Protein AF-A0A838VYC1-F1 (afdb_monomer_lite)

Radius of gyration: 23.84 Å; chains: 1; bounding box: 66×33×51 Å

Secondary structure (DSSP, 8-state):
--HHHHHHHHHH---SEEEE--TTTS-HHHHHHHHHHH-GGGTTGGG-HHHHTT---HHHHHHHTT-EEEE---TTS-----S-TT---HHHHHHHHS------EESSS-HHHHHHHHHHHT-SS-EE-HHHHT-----SSPPPGGGTTTS-TT-S----------EE-SSS-EE-HHHHHHHHHHHHHHHHHHSS--EEEEES-HHHHHHHHHHHHHTT-TTTEEEEE--

Foldseek 3Di:
DPPPVLVVQLVVADAQEEEAEALLQAALVVVCVCVVRNQPLCPVVVVDVVVVVVCPDPVVSCVSRNHHYHYYHDVLADYHDDPDPPRRGNVSRNVVPDPDDDDQEDQPDAAVRQVVCCVVSVSPHRGYDPVRNQFFQQWPDQFDPVCCQPRPRRDPDDDDDDDDDWDDDPDPWIATQRVLLVVLVNVVSVCVGRDPAAAEAEDATPSHQVSNVVSNVVVVNVVRYHYDYRD

Sequence (231 aa):
MCTPVLETLSSLLRFDNIIIDEAGIEKLEHLLSPFWYGINQLAPLRYDEKTAMQINNLMDLINQCSIVVTVVGDPKQSRPIGISSKDPSAIEWVIKGTPSDTLRITHRLHDKISGLVDEFASYGGLKSSPEVASRRLNLYQIPGIEYRKIINPEEPVTWVDINGEENTLGFSSWAHEIQAKTYAKLCQPLAYASRNRSIVVDTRYTGQAQLISHYLGQMVLTDRVRATTTT

Structure (mmCIF, N/CA/C/O backbone):
data_AF-A0A838VYC1-F1
#
_entry.id   AF-A0A838VYC1-F1
#
loop_
_atom_site.group_PDB
_atom_site.id
_atom_site.type_symbol
_atom_site.label_atom_id
_atom_site.label_alt_id
_atom_site.label_comp_id
_atom_site.label_asym_id
_atom_site.label_entity_id
_atom_site.label_seq_id
_atom_site.pdbx_PDB_ins_code
_atom_site.Cartn_x
_atom_site.Cartn_y
_atom_site.Cartn_z
_atom_site.occupancy
_atom_site.B_iso_or_equiv
_atom_site.auth_seq_id
_atom_site.auth_comp_id
_atom_site.auth_asym_id
_atom_site.auth_atom_id
_atom_site.pdbx_PDB_model_num
ATOM 1 N N . MET A 1 1 ? -37.350 -5.902 -2.961 1.00 32.03 1 MET A N 1
ATOM 2 C CA . MET A 1 1 ? -38.219 -6.646 -2.025 1.00 32.03 1 MET A CA 1
ATOM 3 C C . MET A 1 1 ? -37.466 -7.893 -1.561 1.00 32.03 1 MET A C 1
ATOM 5 O O . MET A 1 1 ? -37.517 -8.899 -2.247 1.00 32.03 1 MET A O 1
ATOM 9 N N . CYS A 1 2 ? -36.713 -7.804 -0.459 1.00 32.38 2 CYS A N 1
ATOM 10 C CA . CYS A 1 2 ? -35.993 -8.931 0.178 1.00 32.38 2 CYS A CA 1
ATOM 11 C C . CYS A 1 2 ? -36.270 -8.984 1.697 1.00 32.38 2 CYS A C 1
ATOM 13 O O . CYS A 1 2 ? -35.474 -9.496 2.474 1.00 32.38 2 CYS A O 1
ATOM 15 N N . THR A 1 3 ? -37.375 -8.390 2.136 1.00 43.69 3 THR A N 1
ATOM 16 C CA . THR A 1 3 ? -37.679 -8.075 3.539 1.00 43.69 3 THR A CA 1
ATOM 17 C C . THR A 1 3 ? -38.139 -9.255 4.416 1.00 43.69 3 THR A C 1
ATOM 19 O O . THR A 1 3 ? -37.676 -9.321 5.552 1.00 43.69 3 THR A O 1
ATOM 22 N N . PRO A 1 4 ? -38.939 -10.240 3.951 1.00 48.28 4 PRO A N 1
ATOM 23 C CA . PRO A 1 4 ? -39.519 -11.240 4.864 1.00 48.28 4 PRO A CA 1
ATOM 24 C C . PRO A 1 4 ? -38.493 -12.222 5.457 1.00 48.28 4 PRO A C 1
ATOM 26 O O . PRO A 1 4 ? -38.598 -12.661 6.600 1.00 48.28 4 PRO A O 1
ATOM 29 N N . VAL A 1 5 ? -37.469 -12.578 4.676 1.00 47.41 5 VAL A N 1
ATOM 30 C CA . VAL A 1 5 ? -36.460 -13.575 5.076 1.00 47.41 5 VAL A CA 1
ATOM 31 C C . VAL A 1 5 ? -35.506 -13.008 6.135 1.00 47.41 5 VAL A C 1
ATOM 33 O O . VAL A 1 5 ? -35.144 -13.704 7.082 1.00 47.41 5 VAL A O 1
ATOM 36 N N . LEU A 1 6 ? -35.151 -11.725 6.015 1.00 44.34 6 LEU A N 1
ATOM 37 C CA . LEU A 1 6 ? -34.274 -11.016 6.953 1.00 44.34 6 LEU A CA 1
ATOM 38 C C . LEU A 1 6 ? -34.931 -10.794 8.321 1.00 44.34 6 LEU A C 1
ATOM 40 O O . LEU A 1 6 ? -34.271 -10.966 9.345 1.00 44.34 6 LEU A O 1
ATOM 44 N N . GLU A 1 7 ? -36.229 -10.481 8.358 1.00 49.09 7 GLU A N 1
ATOM 45 C CA . GLU A 1 7 ? -36.974 -10.342 9.619 1.00 49.09 7 GLU A CA 1
ATOM 46 C C . GLU A 1 7 ? -36.993 -11.655 10.410 1.00 49.09 7 GLU A C 1
ATOM 48 O O . GLU A 1 7 ? -36.726 -11.664 11.613 1.00 49.09 7 GLU A O 1
ATOM 53 N N . THR A 1 8 ? -37.195 -12.781 9.722 1.00 49.38 8 THR A N 1
ATOM 54 C CA . THR A 1 8 ? -37.263 -14.101 10.366 1.00 49.38 8 THR A CA 1
ATOM 55 C C . THR A 1 8 ? -35.897 -14.532 10.924 1.00 49.38 8 THR A C 1
ATOM 57 O O . THR A 1 8 ? -35.817 -15.014 12.053 1.00 49.38 8 THR A O 1
ATOM 60 N N . LEU A 1 9 ? -34.805 -14.286 10.190 1.00 50.00 9 LEU A N 1
ATOM 61 C CA . LEU A 1 9 ? -33.427 -14.548 10.640 1.00 50.00 9 LEU A CA 1
ATOM 62 C C . LEU A 1 9 ? -33.019 -13.692 11.845 1.00 50.00 9 LEU A C 1
ATOM 64 O O . LEU A 1 9 ? -32.391 -14.200 12.774 1.00 50.00 9 LEU A O 1
ATOM 68 N N . SER A 1 10 ? -33.419 -12.417 11.864 1.00 52.50 10 SER A N 1
ATOM 69 C CA . SER A 1 10 ? -33.123 -11.502 12.974 1.00 52.50 10 SER A CA 1
ATOM 70 C C . SER A 1 10 ? -33.773 -11.932 14.293 1.00 52.50 10 SER A C 1
ATOM 72 O O . SER A 1 10 ? -33.241 -11.649 15.362 1.00 52.50 10 SER A O 1
ATOM 74 N N . SER A 1 11 ? -34.876 -12.691 14.228 1.00 56.09 11 SER A N 1
ATOM 75 C CA . SER A 1 11 ? -35.534 -13.233 15.419 1.00 56.09 11 SER A CA 1
ATOM 76 C C . SER A 1 11 ? -34.775 -14.401 16.073 1.00 56.09 11 SER A C 1
ATOM 78 O O . SER A 1 11 ? -34.962 -14.673 17.260 1.00 56.09 11 SER A O 1
ATOM 80 N N . LEU A 1 12 ? -33.893 -15.058 15.309 1.00 57.62 12 LEU A N 1
ATOM 81 C CA . LEU A 1 12 ? -33.211 -16.307 15.667 1.00 57.62 12 LEU A CA 1
ATOM 82 C C . LEU A 1 12 ? -31.718 -16.132 15.972 1.00 57.62 12 LEU A C 1
ATOM 84 O O . LEU A 1 12 ? -31.105 -17.036 16.535 1.00 57.62 12 LEU A O 1
ATOM 88 N N . LEU A 1 13 ? -31.127 -14.996 15.600 1.00 61.53 13 LEU A N 1
ATOM 89 C CA . LEU A 1 13 ? -29.701 -14.729 15.758 1.00 61.53 13 LEU A CA 1
ATOM 90 C C . LEU A 1 13 ? -29.463 -13.673 16.839 1.00 61.53 13 LEU A C 1
ATOM 92 O O . LEU A 1 13 ? -30.121 -12.633 16.890 1.00 61.53 13 LEU A O 1
ATOM 96 N N . ARG A 1 14 ? -28.509 -13.966 17.722 1.00 67.81 14 ARG A N 1
ATOM 97 C CA . ARG A 1 14 ? -27.971 -13.035 18.711 1.00 67.81 14 ARG A CA 1
ATOM 98 C C . ARG A 1 14 ? -26.456 -13.096 18.645 1.00 67.81 14 ARG A C 1
ATOM 100 O O . ARG A 1 14 ? -25.889 -14.178 18.515 1.00 67.81 14 ARG A O 1
ATOM 107 N N . PHE A 1 15 ? -25.832 -11.933 18.746 1.00 73.00 15 PHE A N 1
ATOM 108 C CA . PHE A 1 15 ? -24.388 -11.803 18.835 1.00 73.00 15 PHE A CA 1
ATOM 109 C C . PHE A 1 15 ? -24.052 -11.271 20.218 1.00 73.00 15 PHE A C 1
ATOM 111 O O . PHE A 1 15 ? -24.471 -10.173 20.559 1.00 73.00 15 PHE A O 1
ATOM 118 N N . ASP A 1 16 ? -23.302 -12.037 21.001 1.00 77.00 16 ASP A N 1
ATOM 119 C CA . ASP A 1 16 ? -22.764 -11.552 22.277 1.00 77.00 16 ASP A CA 1
ATOM 120 C C . ASP A 1 16 ? -21.467 -10.755 22.057 1.00 77.00 16 ASP A C 1
ATOM 122 O O . ASP A 1 16 ? -21.115 -9.879 22.845 1.00 77.00 16 ASP A O 1
ATOM 126 N N . ASN A 1 17 ? -20.765 -11.045 20.953 1.00 83.44 17 ASN A N 1
ATOM 127 C CA . ASN A 1 17 ? -19.502 -10.422 20.573 1.00 83.44 17 ASN A CA 1
ATOM 128 C C . ASN A 1 17 ? -19.488 -10.119 19.068 1.00 83.44 17 ASN A C 1
ATOM 130 O O . ASN A 1 17 ? -19.866 -10.976 18.266 1.00 83.44 17 ASN A O 1
ATOM 134 N N . ILE A 1 18 ? -19.020 -8.932 18.681 1.00 83.25 18 ILE A N 1
ATOM 135 C CA . ILE A 1 18 ? -18.860 -8.517 17.280 1.00 83.25 18 ILE A CA 1
ATOM 136 C C . ILE A 1 18 ? -17.447 -7.965 17.082 1.00 83.25 18 ILE A C 1
ATOM 138 O O . ILE A 1 18 ? -16.981 -7.137 17.861 1.00 83.25 18 ILE A O 1
ATOM 142 N N . ILE A 1 19 ? -16.776 -8.402 16.016 1.00 87.50 19 ILE A N 1
ATOM 143 C CA . ILE A 1 19 ? -15.499 -7.836 15.573 1.00 87.50 19 ILE A CA 1
ATOM 144 C C . ILE A 1 19 ? -15.729 -7.167 14.223 1.00 87.50 19 ILE A C 1
ATOM 146 O O . ILE A 1 19 ? -16.267 -7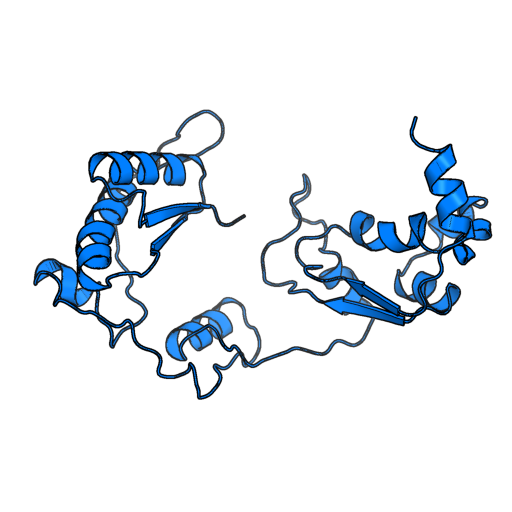.790 13.308 1.00 87.50 19 ILE A O 1
ATOM 150 N N . ILE A 1 20 ? -15.333 -5.904 14.120 1.00 86.25 20 ILE A N 1
ATOM 151 C CA . ILE A 1 20 ? -15.413 -5.105 12.898 1.00 86.25 20 ILE A CA 1
ATOM 152 C C . ILE A 1 20 ? -13.985 -4.737 12.524 1.00 86.25 20 ILE A C 1
ATOM 154 O O . ILE A 1 20 ? -13.348 -3.978 13.248 1.00 86.25 20 ILE A O 1
ATOM 158 N N . ASP A 1 21 ? -13.485 -5.308 11.435 1.00 89.44 21 ASP A N 1
ATOM 159 C CA . ASP A 1 21 ? -12.142 -5.043 10.915 1.00 89.44 21 ASP A CA 1
ATOM 160 C C . ASP A 1 21 ? -12.189 -4.023 9.768 1.00 89.44 21 ASP A C 1
ATOM 162 O O . ASP A 1 21 ? -13.258 -3.752 9.220 1.00 89.44 21 ASP A O 1
ATOM 166 N N . GLU A 1 22 ? -11.038 -3.449 9.418 1.00 88.94 22 GLU A N 1
ATOM 167 C CA . GLU A 1 22 ? -10.880 -2.456 8.344 1.00 88.94 22 GLU A CA 1
ATOM 168 C C . GLU A 1 22 ? -11.777 -1.206 8.496 1.00 88.94 22 GLU A C 1
ATOM 170 O O . GLU A 1 22 ? -12.111 -0.512 7.533 1.00 88.94 22 GLU A O 1
ATOM 175 N N . ALA A 1 23 ? -12.107 -0.825 9.735 1.00 87.44 23 ALA A N 1
ATOM 176 C CA . ALA A 1 23 ? -12.978 0.316 10.033 1.00 87.44 23 ALA A CA 1
ATOM 177 C C . ALA A 1 23 ? -12.394 1.697 9.634 1.00 87.44 23 ALA A C 1
ATOM 179 O O . ALA A 1 23 ? -13.053 2.725 9.811 1.00 87.44 23 ALA A O 1
ATOM 180 N N . GLY A 1 24 ? -11.163 1.733 9.105 1.00 84.62 24 GLY A N 1
ATOM 181 C CA . GLY A 1 24 ? -10.532 2.916 8.505 1.00 84.62 24 GLY A CA 1
ATOM 182 C C . GLY A 1 24 ? -11.106 3.289 7.136 1.00 84.62 24 GLY A C 1
ATOM 183 O O . GLY A 1 24 ? -11.249 4.474 6.840 1.00 84.62 24 GLY A O 1
ATOM 184 N N . ILE A 1 25 ? -11.512 2.293 6.342 1.00 83.81 25 ILE A N 1
ATOM 185 C CA . ILE A 1 25 ? -12.104 2.491 5.008 1.00 83.81 25 ILE A CA 1
ATOM 186 C C . ILE A 1 25 ? -13.633 2.400 5.012 1.00 83.81 25 ILE A C 1
ATOM 188 O O . ILE A 1 25 ? -14.275 2.670 3.997 1.00 83.81 25 ILE A O 1
ATOM 192 N N . GLU A 1 26 ? -14.227 2.064 6.156 1.00 80.25 26 GLU A N 1
ATOM 193 C CA . GLU A 1 26 ? -15.673 1.962 6.311 1.00 80.25 26 GLU A CA 1
ATOM 194 C C . GLU A 1 26 ? -16.318 3.281 6.735 1.00 80.25 26 GLU A C 1
ATOM 196 O O . GLU A 1 26 ? -15.797 4.047 7.556 1.00 80.25 26 GLU A O 1
ATOM 201 N N . LYS A 1 27 ? -17.512 3.526 6.193 1.00 75.06 27 LYS A N 1
ATOM 202 C CA . LYS A 1 27 ? -18.370 4.623 6.641 1.00 75.06 27 LYS A CA 1
ATOM 203 C C . LYS A 1 27 ? -19.062 4.249 7.947 1.00 75.06 27 LYS A C 1
ATOM 205 O O . LYS A 1 27 ? -19.371 3.084 8.192 1.00 75.06 27 LYS A O 1
ATOM 210 N N . LEU A 1 28 ? -19.413 5.256 8.745 1.00 71.81 28 LEU A N 1
ATOM 211 C CA . LEU A 1 28 ? -20.157 5.055 9.992 1.00 71.81 28 LEU A CA 1
ATOM 212 C C . LEU A 1 28 ? -21.465 4.270 9.780 1.00 71.81 28 LEU A C 1
ATOM 214 O O . LEU A 1 28 ? -21.790 3.378 10.557 1.00 71.81 28 LEU A O 1
ATOM 218 N N . GLU A 1 29 ? -22.186 4.559 8.695 1.00 70.25 29 GLU A N 1
ATOM 219 C CA . GLU A 1 29 ? -23.425 3.860 8.327 1.00 70.25 29 GLU A CA 1
ATOM 220 C C . GLU A 1 29 ? -23.219 2.353 8.095 1.00 70.25 29 GLU A C 1
ATOM 222 O O . GLU A 1 29 ? -24.065 1.545 8.481 1.00 70.25 29 GLU A O 1
ATOM 227 N N . HIS A 1 30 ? -22.073 1.953 7.537 1.00 71.44 30 HIS A N 1
ATOM 228 C CA . HIS A 1 30 ? -21.740 0.542 7.341 1.00 71.44 30 HIS A CA 1
ATOM 229 C C . HIS A 1 30 ? -21.428 -0.144 8.668 1.00 71.44 30 HIS A C 1
ATOM 231 O O . HIS A 1 30 ? -21.862 -1.276 8.890 1.00 71.44 30 HIS A O 1
ATOM 237 N N . LEU A 1 31 ? -20.759 0.563 9.582 1.00 72.19 31 LEU A N 1
ATOM 238 C CA . LEU A 1 31 ? -20.432 0.055 10.911 1.00 72.19 31 LEU A CA 1
ATOM 239 C C . LEU A 1 31 ? -21.690 -0.206 11.761 1.00 72.19 31 LEU A C 1
ATOM 241 O O . LEU A 1 31 ? -21.700 -1.118 12.583 1.00 72.19 31 LEU A O 1
ATOM 245 N N . LEU A 1 32 ? -22.776 0.535 11.525 1.00 69.50 32 LEU A N 1
ATOM 246 C CA . LEU A 1 32 ? -24.066 0.340 12.198 1.00 69.50 32 LEU A CA 1
ATOM 247 C C . LEU A 1 32 ? -24.899 -0.813 11.612 1.00 69.50 32 LEU A C 1
ATOM 249 O O . LEU A 1 32 ? -25.828 -1.297 12.262 1.00 69.50 32 LEU A O 1
ATOM 253 N N . SER A 1 33 ? -24.575 -1.289 10.407 1.00 67.50 33 SER A N 1
ATOM 254 C CA . SER A 1 33 ? -25.367 -2.314 9.718 1.00 67.50 33 SER A CA 1
ATOM 255 C C . SER A 1 33 ? -25.466 -3.657 10.467 1.00 67.50 33 SER A C 1
ATOM 257 O O . SER A 1 33 ? -26.581 -4.185 10.547 1.00 67.50 33 SER A O 1
ATOM 259 N N . PRO A 1 34 ? -24.409 -4.202 11.111 1.00 66.38 34 PRO A N 1
ATOM 260 C CA . PRO A 1 34 ? -24.523 -5.454 11.860 1.00 66.38 34 PRO A CA 1
ATOM 261 C C . PRO A 1 34 ? -25.478 -5.319 13.046 1.00 66.38 34 PRO A C 1
ATOM 263 O O . PRO A 1 34 ? -26.188 -6.266 13.381 1.00 66.38 34 PRO A O 1
ATOM 266 N N . PHE A 1 35 ? -25.557 -4.124 13.636 1.00 65.94 35 PHE A N 1
ATOM 267 C CA . PHE A 1 35 ? -26.491 -3.836 14.713 1.00 65.94 35 PHE A CA 1
ATOM 268 C C . PHE A 1 35 ? -27.914 -3.765 14.184 1.00 65.94 35 PHE A C 1
ATOM 270 O O . PHE A 1 35 ? -28.807 -4.443 14.694 1.00 65.94 35 PHE A O 1
ATOM 277 N N . TRP A 1 36 ? -28.103 -3.006 13.101 1.00 60.75 36 TRP A N 1
ATOM 278 C CA . TRP A 1 36 ? -29.412 -2.817 12.502 1.00 60.75 36 TRP A CA 1
ATOM 279 C C . TRP A 1 36 ? -30.024 -4.126 12.029 1.00 60.75 36 TRP A C 1
ATOM 281 O O . TRP A 1 36 ? -31.228 -4.259 12.161 1.00 60.75 36 TRP A O 1
ATOM 291 N N . TYR A 1 37 ? -29.250 -5.090 11.518 1.00 57.59 37 TYR A N 1
ATOM 292 C CA . TYR A 1 37 ? -29.779 -6.343 10.957 1.00 57.59 37 TYR A CA 1
ATOM 293 C C . TYR A 1 37 ? -29.621 -7.576 11.859 1.00 57.59 37 TYR A C 1
ATOM 295 O O . TYR A 1 37 ? -30.422 -8.503 11.750 1.00 57.59 37 TYR A O 1
ATOM 303 N N . GLY A 1 38 ? -28.619 -7.600 12.740 1.00 53.00 38 GLY A N 1
ATOM 304 C CA . GLY A 1 38 ? -28.219 -8.789 13.499 1.00 53.00 38 GLY A CA 1
ATOM 305 C C . GLY A 1 38 ? -28.656 -8.821 14.963 1.00 53.00 38 GLY A C 1
ATOM 306 O O . GLY A 1 38 ? -28.507 -9.858 15.604 1.00 53.00 38 GLY A O 1
ATOM 307 N N . ILE A 1 39 ? -29.190 -7.723 15.511 1.00 56.84 39 ILE A N 1
ATOM 308 C CA . ILE A 1 39 ? -29.535 -7.640 16.934 1.00 56.84 39 ILE A CA 1
ATOM 309 C C . ILE A 1 39 ? -31.042 -7.468 17.106 1.00 56.84 39 ILE A C 1
ATOM 311 O O . ILE A 1 39 ? -31.596 -6.376 16.988 1.00 56.84 39 ILE A O 1
ATOM 315 N N . ASN A 1 40 ? -31.705 -8.557 17.490 1.00 51.50 40 ASN A N 1
ATOM 316 C CA . ASN A 1 40 ? -33.126 -8.582 17.846 1.00 51.50 40 ASN A CA 1
ATOM 317 C C . ASN A 1 40 ? -33.485 -7.608 19.002 1.00 51.50 40 ASN A C 1
ATOM 319 O O . ASN A 1 40 ? -34.633 -7.205 19.159 1.00 51.50 40 ASN A O 1
ATOM 323 N N . GLN A 1 41 ? -32.499 -7.193 19.809 1.00 51.69 41 GLN A N 1
ATOM 324 C CA . GLN A 1 41 ? -32.673 -6.253 20.928 1.00 51.69 41 GLN A CA 1
ATOM 325 C C . GLN A 1 41 ? -32.919 -4.796 20.492 1.00 51.69 41 GLN A C 1
ATOM 327 O O . GLN A 1 41 ? -33.359 -3.991 21.305 1.00 51.69 41 GLN A O 1
ATOM 332 N N . LEU A 1 42 ? -32.699 -4.462 19.214 1.00 50.94 42 LEU A N 1
ATOM 333 C CA . LEU A 1 42 ? -32.988 -3.137 18.652 1.00 50.94 42 LEU A CA 1
ATOM 334 C C . LEU A 1 42 ? -34.387 -3.028 18.032 1.00 50.94 42 LEU A C 1
ATOM 336 O O . LEU A 1 42 ? -34.760 -1.956 17.563 1.00 50.94 42 LEU A O 1
ATOM 340 N N . ALA A 1 43 ? -35.193 -4.097 18.048 1.00 51.16 43 ALA A N 1
ATOM 341 C CA . ALA A 1 43 ? -36.582 -4.046 17.590 1.00 51.16 43 ALA A CA 1
ATOM 342 C C . ALA A 1 43 ? -37.413 -2.910 18.241 1.00 51.16 43 ALA A C 1
ATOM 344 O O . ALA A 1 43 ? -38.158 -2.265 17.509 1.00 51.16 43 ALA A O 1
ATOM 345 N N . PRO A 1 44 ? -37.257 -2.570 19.540 1.00 47.12 44 PRO A N 1
ATOM 346 C CA . PRO A 1 44 ? -37.936 -1.417 20.142 1.00 47.12 44 PRO A CA 1
ATOM 347 C C . PRO A 1 44 ? -37.447 -0.063 19.600 1.00 47.12 44 PRO A C 1
ATOM 349 O O . PRO A 1 44 ? -38.234 0.868 19.482 1.00 47.12 44 PRO A O 1
ATOM 352 N N . LEU A 1 45 ? -36.165 0.037 19.229 1.00 47.41 45 LEU A N 1
ATOM 353 C CA . LEU A 1 45 ? -35.539 1.252 18.688 1.00 47.41 45 LEU A CA 1
ATOM 354 C C . LEU A 1 45 ? -35.839 1.459 17.195 1.00 47.41 45 LEU A C 1
ATOM 356 O O . LEU A 1 45 ? -35.810 2.586 16.714 1.00 47.41 45 LEU A O 1
ATOM 360 N N . ARG A 1 46 ? -36.183 0.390 16.462 1.00 48.91 46 ARG A N 1
ATOM 361 C CA . ARG A 1 46 ? -36.656 0.466 15.068 1.00 48.91 46 ARG A CA 1
ATOM 362 C C . ARG A 1 46 ? -38.047 1.110 14.930 1.00 48.91 46 ARG A C 1
ATOM 364 O O . ARG A 1 46 ? -38.388 1.535 13.832 1.00 48.91 46 ARG A O 1
ATOM 371 N N . TYR A 1 47 ? -38.844 1.162 16.003 1.00 42.06 47 TYR A N 1
ATOM 372 C CA . TYR A 1 47 ? -40.213 1.704 15.994 1.00 42.06 47 TYR A CA 1
ATOM 373 C C . TYR A 1 47 ? -40.330 3.143 16.519 1.00 42.06 47 TYR A C 1
ATOM 375 O O . TYR A 1 47 ? -41.402 3.734 16.395 1.00 42.06 47 TYR A O 1
ATOM 383 N N . ASP A 1 48 ? -39.258 3.722 17.066 1.00 44.59 48 ASP A N 1
ATOM 384 C CA . ASP A 1 48 ? -39.251 5.099 17.562 1.00 44.59 48 ASP A CA 1
ATOM 385 C C . ASP A 1 48 ? -38.129 5.907 16.890 1.00 44.59 48 ASP A C 1
ATOM 387 O O . ASP A 1 48 ? -36.979 5.937 17.334 1.00 44.59 48 ASP A O 1
ATOM 391 N N . GLU A 1 49 ? -38.469 6.585 15.787 1.00 40.91 49 GLU A N 1
ATOM 392 C CA . GLU A 1 49 ? -37.560 7.474 15.042 1.00 40.91 49 GLU A CA 1
ATOM 393 C C . GLU A 1 49 ? -36.905 8.538 15.942 1.00 40.91 49 GLU A C 1
ATOM 395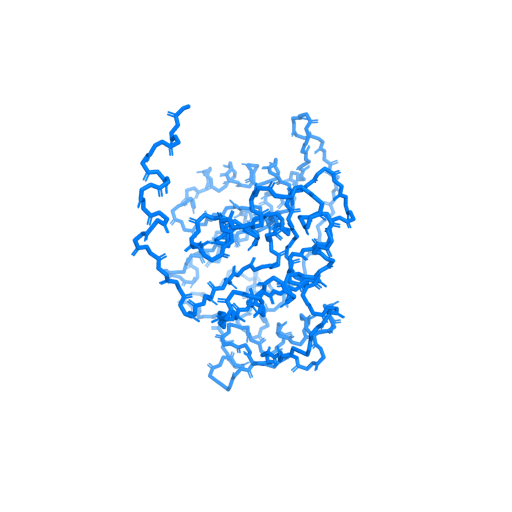 O O . GLU A 1 49 ? -35.793 8.993 15.660 1.00 40.91 49 GLU A O 1
ATOM 400 N N . LYS A 1 50 ? -37.540 8.903 17.068 1.00 39.97 50 LYS A N 1
ATOM 401 C CA . LYS A 1 50 ? -36.954 9.833 18.042 1.00 39.97 50 LYS A CA 1
ATOM 402 C C . LYS A 1 50 ? -35.754 9.251 18.777 1.00 39.97 50 LYS A C 1
ATOM 404 O O . LYS A 1 50 ? -34.842 10.012 19.090 1.00 39.97 50 LYS A O 1
ATOM 409 N N . THR A 1 51 ? -35.722 7.948 19.056 1.00 42.66 51 THR A N 1
ATOM 410 C CA . THR A 1 51 ? -34.586 7.329 19.753 1.00 42.66 51 THR A CA 1
ATOM 411 C C . THR A 1 51 ? -33.416 7.077 18.803 1.00 42.66 51 THR A C 1
ATOM 413 O O . THR A 1 51 ? -32.266 7.276 19.187 1.00 42.66 51 THR A O 1
ATOM 416 N N . ALA A 1 52 ? -33.694 6.749 17.535 1.00 42.47 52 ALA A N 1
ATOM 417 C CA . ALA A 1 52 ? -32.679 6.678 16.479 1.00 42.47 52 ALA A CA 1
ATOM 418 C C . ALA A 1 52 ? -31.958 8.026 16.271 1.00 42.47 52 ALA A C 1
ATOM 420 O O . ALA A 1 52 ? -30.744 8.056 16.085 1.00 42.47 52 ALA A O 1
ATOM 421 N N . MET A 1 53 ? -32.685 9.144 16.393 1.00 41.91 53 MET A N 1
ATOM 422 C CA . MET A 1 53 ? -32.121 10.502 16.387 1.00 41.91 53 MET A CA 1
ATOM 423 C C . MET A 1 53 ? -31.359 10.890 17.671 1.00 41.91 53 MET A C 1
ATOM 425 O O . MET A 1 53 ? -30.670 11.907 17.671 1.00 41.91 53 MET A O 1
ATOM 429 N N . GLN A 1 54 ? -31.479 10.124 18.762 1.00 42.62 54 GLN A N 1
ATOM 430 C CA . GLN A 1 54 ? -30.814 10.393 20.049 1.00 42.62 54 GLN A CA 1
ATOM 431 C C . GLN A 1 54 ? -29.530 9.584 20.268 1.00 42.62 54 GLN A C 1
ATOM 433 O O . GLN A 1 54 ? -28.774 9.897 21.191 1.00 42.62 54 GLN A O 1
ATOM 438 N N . ILE A 1 55 ? -29.254 8.570 19.440 1.00 52.03 55 ILE A N 1
ATOM 439 C CA . ILE A 1 55 ? -28.001 7.808 19.497 1.00 52.03 55 ILE A CA 1
ATOM 440 C C . ILE A 1 55 ? -26.883 8.692 18.937 1.00 52.03 55 ILE A C 1
ATOM 442 O O . ILE A 1 55 ? -26.543 8.664 17.758 1.00 52.03 55 ILE A O 1
ATOM 446 N N . ASN A 1 56 ? -26.309 9.504 19.819 1.00 52.69 56 ASN A N 1
ATOM 447 C CA . ASN A 1 56 ? -25.161 10.352 19.516 1.00 52.69 56 ASN A CA 1
ATOM 448 C C . ASN A 1 56 ? -23.850 9.548 19.465 1.00 52.69 56 ASN A C 1
ATOM 450 O O . ASN A 1 56 ? -22.842 10.063 18.980 1.00 52.69 56 ASN A O 1
ATOM 454 N N . ASN A 1 57 ? -23.855 8.307 19.976 1.00 60.66 57 ASN A N 1
ATOM 455 C CA . ASN A 1 57 ? -22.685 7.446 20.095 1.00 60.66 57 ASN A CA 1
ATOM 456 C C . ASN A 1 57 ? -23.047 5.956 19.872 1.00 60.66 57 ASN A C 1
ATOM 458 O O . ASN A 1 57 ? -23.818 5.387 20.633 1.00 60.66 57 ASN A O 1
ATOM 462 N N . LEU A 1 58 ? -22.476 5.295 18.856 1.00 65.88 58 LEU A N 1
ATOM 463 C CA . LEU A 1 58 ? -22.367 3.834 18.704 1.00 65.88 58 LEU A CA 1
ATOM 464 C C . LEU A 1 58 ? -22.122 3.102 20.029 1.00 65.88 58 LEU A C 1
ATOM 466 O O . LEU A 1 58 ? -22.684 2.037 20.237 1.00 65.88 58 LEU A O 1
ATOM 470 N N . MET A 1 59 ? -21.292 3.640 20.922 1.00 65.00 59 MET A N 1
ATOM 471 C CA . MET A 1 59 ? -21.012 2.994 22.204 1.00 65.00 59 MET A CA 1
ATOM 472 C C . MET A 1 59 ? -22.248 2.963 23.103 1.00 65.00 59 MET A C 1
ATOM 474 O O . MET A 1 59 ? -22.458 1.979 23.807 1.00 65.00 59 MET A O 1
ATOM 478 N N . ASP A 1 60 ? -23.114 3.975 23.023 1.00 67.56 60 ASP A N 1
ATOM 479 C CA . ASP A 1 60 ? -24.402 3.974 23.723 1.00 67.56 60 ASP A CA 1
ATOM 480 C C . ASP A 1 60 ? -25.329 2.901 23.139 1.00 67.56 60 ASP A C 1
ATOM 482 O O . ASP A 1 60 ? -26.003 2.194 23.888 1.00 67.56 60 ASP A O 1
ATOM 486 N N . LEU A 1 61 ? -25.303 2.716 21.813 1.00 66.56 61 LEU A N 1
ATOM 487 C CA . LEU A 1 61 ? -26.039 1.648 21.132 1.00 66.56 61 LEU A CA 1
ATOM 488 C C . LEU A 1 61 ? -25.532 0.255 21.537 1.00 66.56 61 LEU A C 1
ATOM 490 O O . LEU A 1 61 ? -26.329 -0.627 21.854 1.00 66.56 61 LEU A O 1
ATOM 494 N N . ILE A 1 62 ? -24.211 0.063 21.554 1.00 69.75 62 ILE A N 1
ATOM 495 C CA . ILE A 1 62 ? -23.550 -1.182 21.968 1.00 69.75 62 ILE A CA 1
ATOM 496 C C . ILE A 1 62 ? -23.923 -1.527 23.413 1.00 69.75 62 ILE A C 1
ATOM 498 O O . ILE A 1 62 ? -24.349 -2.651 23.689 1.00 69.75 62 ILE A O 1
ATOM 502 N N . ASN A 1 63 ? -23.827 -0.546 24.316 1.00 67.62 63 ASN A N 1
ATOM 503 C CA . ASN A 1 63 ? -24.152 -0.711 25.730 1.00 67.62 63 ASN A CA 1
ATOM 504 C C . ASN A 1 63 ? -25.615 -1.123 25.937 1.00 67.62 63 ASN A C 1
ATOM 506 O O . ASN A 1 63 ? -25.897 -2.004 26.748 1.00 67.62 63 ASN A O 1
ATOM 510 N N . GLN A 1 64 ? -26.548 -0.536 25.181 1.00 67.38 64 GLN A N 1
ATOM 511 C CA . GLN A 1 64 ? -27.970 -0.889 25.256 1.00 67.38 64 GLN A CA 1
ATOM 512 C C . GLN A 1 64 ? -28.261 -2.313 24.766 1.00 67.38 64 GLN A C 1
ATOM 514 O O . GLN A 1 64 ? -29.198 -2.944 25.248 1.00 67.38 64 GLN A O 1
ATOM 519 N N . CYS A 1 65 ? -27.448 -2.840 23.849 1.00 67.06 65 CYS A N 1
ATOM 520 C CA . CYS A 1 65 ? -27.612 -4.191 23.312 1.00 67.06 65 CYS A CA 1
ATOM 521 C C . CYS A 1 65 ? -26.957 -5.286 24.170 1.00 67.06 65 CYS A C 1
ATOM 523 O O . CYS A 1 65 ? -27.063 -6.464 23.832 1.00 67.06 65 CYS A O 1
ATOM 525 N N . SER A 1 66 ? -26.256 -4.930 25.255 1.00 71.62 66 SER A N 1
ATOM 526 C CA . SER A 1 66 ? -25.453 -5.880 26.047 1.00 71.62 66 SER A CA 1
ATOM 527 C C . SER A 1 66 ? -24.482 -6.714 25.189 1.00 71.62 66 SER A C 1
ATOM 529 O O . SER A 1 66 ? -24.321 -7.911 25.419 1.00 71.62 66 SER A O 1
ATOM 531 N N . ILE A 1 67 ? -23.859 -6.090 24.182 1.00 75.75 67 ILE A N 1
ATOM 532 C CA . ILE A 1 67 ? -22.907 -6.733 23.260 1.00 75.75 67 ILE A CA 1
ATOM 533 C C . ILE A 1 67 ? -21.515 -6.178 23.511 1.00 75.75 67 ILE A C 1
ATOM 535 O O . ILE A 1 67 ? -21.353 -4.995 23.797 1.00 75.75 67 ILE A O 1
ATOM 539 N N . VAL A 1 68 ? -20.497 -7.017 23.352 1.00 82.06 68 VAL A N 1
ATOM 540 C CA . VAL A 1 68 ? -19.104 -6.570 23.306 1.00 82.06 68 VAL A CA 1
ATOM 541 C C . VAL A 1 68 ? -18.687 -6.368 21.856 1.00 82.06 68 VAL A C 1
ATOM 543 O O . VAL A 1 68 ? -18.833 -7.264 21.025 1.00 82.06 68 VAL A O 1
ATOM 546 N N . VAL A 1 69 ? -18.149 -5.192 21.537 1.00 83.12 69 VAL A N 1
ATOM 547 C CA . VAL A 1 69 ? -17.725 -4.874 20.170 1.00 83.12 69 VAL A CA 1
ATOM 548 C C . VAL A 1 69 ? -16.270 -4.460 20.151 1.00 83.12 69 VAL A C 1
ATOM 550 O O . VAL A 1 69 ? -15.853 -3.562 20.877 1.00 83.12 69 VAL A O 1
ATOM 553 N N . THR A 1 70 ? -15.499 -5.121 19.296 1.00 88.06 70 THR A N 1
ATOM 554 C CA . THR A 1 70 ? -14.112 -4.772 19.001 1.00 88.06 70 THR A CA 1
ATOM 555 C C . THR A 1 70 ? -14.052 -4.173 17.607 1.00 88.06 70 THR A C 1
ATOM 557 O O . THR A 1 70 ? -14.375 -4.839 16.626 1.00 88.06 70 THR A O 1
ATOM 560 N N . VAL A 1 71 ? -13.643 -2.909 17.523 1.00 88.25 71 VAL A N 1
ATOM 561 C CA . VAL A 1 71 ? -13.460 -2.204 16.252 1.00 88.25 71 VAL A CA 1
ATOM 562 C C . VAL A 1 71 ? -11.966 -2.087 15.982 1.00 88.25 71 VAL A C 1
ATOM 564 O O . VAL A 1 71 ? -11.224 -1.553 16.803 1.00 88.25 71 VAL A O 1
ATOM 567 N N . VAL A 1 72 ? -11.535 -2.599 14.837 1.00 92.69 72 VAL A N 1
ATOM 568 C CA . VAL A 1 72 ? -10.151 -2.600 14.371 1.00 92.69 72 VAL A CA 1
ATOM 569 C C . VAL A 1 72 ? -10.083 -1.788 13.085 1.00 92.69 72 VAL A C 1
ATOM 571 O O . VAL A 1 72 ? -10.920 -1.917 12.194 1.00 92.69 72 VAL A O 1
ATOM 574 N N . GLY A 1 73 ? -9.102 -0.900 13.002 1.00 91.94 73 GLY A N 1
ATOM 575 C CA . GLY A 1 73 ? -8.879 -0.070 11.830 1.00 91.94 73 GLY A CA 1
ATOM 576 C C . GLY A 1 73 ? -7.729 0.897 12.054 1.00 91.94 73 GLY A C 1
ATOM 577 O O . GLY A 1 73 ? -7.253 1.071 13.176 1.00 91.94 73 GLY A O 1
ATOM 578 N N . ASP A 1 74 ? -7.302 1.541 10.975 1.00 91.56 74 ASP A N 1
ATOM 579 C CA . ASP A 1 74 ? -6.237 2.533 11.008 1.00 91.56 74 ASP A CA 1
ATOM 580 C C . ASP A 1 74 ? -6.738 3.862 10.418 1.00 91.56 74 ASP A C 1
ATOM 582 O O . ASP A 1 74 ? -6.931 3.959 9.204 1.00 91.56 74 ASP A O 1
ATOM 586 N N . PRO A 1 75 ? -6.958 4.904 11.244 1.00 87.94 75 PRO A N 1
ATOM 587 C CA . PRO A 1 75 ? -7.450 6.199 10.771 1.00 87.94 75 PRO A CA 1
ATOM 588 C C . PRO A 1 75 ? -6.445 6.944 9.877 1.00 87.94 75 PRO A C 1
ATOM 590 O O . PRO A 1 75 ? -6.799 7.952 9.268 1.00 87.94 75 PRO A O 1
ATOM 593 N N . LYS A 1 76 ? -5.185 6.492 9.824 1.00 88.25 76 LYS A N 1
ATOM 594 C CA . LYS A 1 76 ? -4.108 7.117 9.045 1.00 88.25 76 LYS A CA 1
ATOM 595 C C . LYS A 1 76 ? -3.894 6.467 7.678 1.00 88.25 76 LYS A C 1
ATOM 597 O O . LYS A 1 76 ? -3.081 6.969 6.903 1.00 88.25 76 LYS A O 1
ATOM 602 N N . GLN A 1 77 ? -4.590 5.366 7.393 1.00 86.69 77 GLN A N 1
ATOM 603 C CA . GLN A 1 77 ? -4.585 4.705 6.088 1.00 86.69 77 GLN A CA 1
ATOM 604 C C . GLN A 1 77 ? -5.672 5.289 5.168 1.00 86.69 77 GLN A C 1
ATOM 606 O O . GLN A 1 77 ? -6.103 6.432 5.345 1.00 86.69 77 GLN A O 1
ATOM 611 N N . SER A 1 78 ? -6.063 4.539 4.134 1.00 81.69 78 SER A N 1
ATOM 612 C CA . SER A 1 78 ? -7.113 4.931 3.196 1.00 81.69 78 SER A CA 1
ATOM 613 C C . SER A 1 78 ? -8.417 5.275 3.919 1.00 81.69 78 SER A C 1
ATOM 615 O O . SER A 1 78 ? -8.731 4.737 4.980 1.00 81.69 78 SER A O 1
ATOM 617 N N . ARG A 1 79 ? -9.184 6.187 3.318 1.00 81.88 79 ARG A N 1
ATOM 618 C CA . ARG A 1 79 ? -10.466 6.671 3.839 1.00 81.88 79 ARG A CA 1
ATOM 619 C C . ARG A 1 79 ? -11.635 6.103 3.039 1.00 81.88 79 ARG A C 1
ATOM 621 O O . ARG A 1 79 ? -11.438 5.685 1.896 1.00 81.88 79 ARG A O 1
ATOM 628 N N . PRO A 1 80 ? -12.861 6.141 3.585 1.00 79.62 80 PRO A N 1
ATOM 629 C CA . PRO A 1 80 ? -14.034 5.721 2.841 1.00 79.62 80 PRO A CA 1
ATOM 630 C C . PRO A 1 80 ? -14.193 6.542 1.561 1.00 79.62 80 PRO A C 1
ATOM 632 O O . PRO A 1 80 ? -14.078 7.770 1.571 1.00 79.62 80 PRO A O 1
ATOM 635 N N . ILE A 1 81 ? -14.502 5.868 0.453 1.00 76.75 81 ILE A N 1
ATOM 636 C CA . ILE A 1 81 ? -14.807 6.548 -0.808 1.00 76.75 81 ILE A CA 1
ATOM 637 C C . IL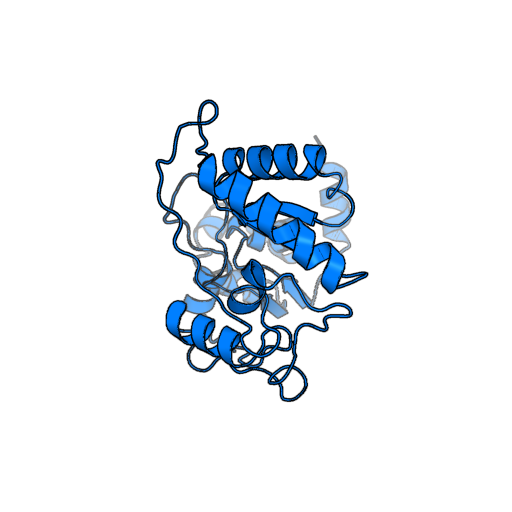E A 1 81 ? -16.169 7.239 -0.651 1.00 76.75 81 ILE A C 1
ATOM 639 O O . ILE A 1 81 ? -17.219 6.595 -0.575 1.00 76.75 81 ILE A O 1
ATOM 643 N N . GLY A 1 82 ? -16.145 8.568 -0.580 1.00 67.25 82 GLY A N 1
ATOM 644 C CA . GLY A 1 82 ? -17.318 9.414 -0.385 1.00 67.25 82 GLY A CA 1
ATOM 645 C C . GLY A 1 82 ? -17.255 10.688 -1.224 1.00 67.25 82 GLY A C 1
ATOM 646 O O . GLY A 1 82 ? -16.211 11.062 -1.751 1.00 67.25 82 GLY A O 1
ATOM 647 N N . ILE A 1 83 ? -18.400 11.358 -1.358 1.00 55.12 83 ILE A N 1
ATOM 648 C CA . ILE A 1 83 ? -18.516 12.629 -2.094 1.00 55.12 83 ILE A CA 1
ATOM 649 C C . ILE A 1 83 ? -17.938 13.789 -1.259 1.00 55.12 83 ILE A C 1
ATOM 651 O O . ILE A 1 83 ? -17.473 14.788 -1.804 1.00 55.12 83 ILE A O 1
ATOM 655 N N . SER A 1 84 ? -17.937 13.646 0.070 1.00 62.16 84 SER A N 1
ATOM 656 C CA . SER A 1 84 ? -17.413 14.619 1.025 1.00 62.16 84 SER A CA 1
ATOM 657 C C . SER A 1 84 ? -16.033 14.187 1.522 1.00 62.16 84 SER A C 1
ATOM 659 O O . SER A 1 84 ? -15.855 13.103 2.068 1.00 62.16 84 SER A O 1
ATOM 661 N N . SER A 1 85 ? -15.043 15.072 1.386 1.00 56.59 85 SER A N 1
ATOM 662 C CA . SER A 1 85 ? -13.677 14.866 1.893 1.00 56.59 85 SER A CA 1
ATOM 663 C C . SER A 1 85 ? -13.558 14.950 3.421 1.00 56.59 85 SER A C 1
ATOM 665 O O . SER A 1 85 ? -12.461 14.806 3.966 1.00 56.59 85 SER A O 1
ATOM 667 N N . LYS A 1 86 ? -14.669 15.229 4.112 1.00 60.16 86 LYS A N 1
ATOM 668 C CA . LYS A 1 86 ? -14.723 15.475 5.557 1.00 60.16 86 LYS A CA 1
ATOM 669 C C . LYS A 1 86 ? -15.445 14.388 6.340 1.00 60.16 86 LYS A C 1
ATOM 671 O O . LYS A 1 86 ? -15.551 14.528 7.557 1.00 60.16 86 LYS A O 1
ATOM 676 N N . ASP A 1 87 ? -15.935 13.348 5.677 1.00 63.69 87 ASP A N 1
ATOM 677 C CA . ASP A 1 87 ? -16.645 12.281 6.371 1.00 63.69 87 ASP A CA 1
ATOM 678 C C . ASP A 1 87 ? -15.616 11.483 7.186 1.00 63.69 87 ASP A C 1
ATOM 680 O O . ASP A 1 87 ? -14.687 10.922 6.597 1.00 63.69 87 ASP A O 1
ATOM 684 N N . PRO A 1 88 ? -15.704 11.487 8.530 1.00 66.88 88 PRO A N 1
ATOM 685 C CA . PRO A 1 88 ? -14.773 10.727 9.345 1.00 66.88 88 PRO A CA 1
ATOM 686 C C . PRO A 1 88 ? -14.965 9.235 9.070 1.00 66.88 88 PRO A C 1
ATOM 688 O O . PRO A 1 88 ? -16.100 8.774 8.900 1.00 66.88 88 PRO A O 1
ATOM 691 N N . SER A 1 89 ? -13.872 8.475 9.055 1.00 78.56 89 SER A N 1
ATOM 692 C CA . SER A 1 89 ? -13.986 7.016 9.021 1.00 78.56 89 SER A CA 1
ATOM 693 C C . SER A 1 89 ? -14.654 6.503 10.294 1.00 78.56 89 SER A C 1
ATOM 695 O O . SER A 1 89 ? -14.670 7.171 11.337 1.00 78.56 89 SER A O 1
ATOM 697 N N . ALA A 1 90 ? -15.220 5.301 10.224 1.00 79.56 90 ALA A N 1
ATOM 698 C CA . ALA A 1 90 ? -15.907 4.724 11.367 1.00 79.56 90 ALA A CA 1
ATOM 699 C C . ALA A 1 90 ? -14.968 4.593 12.587 1.00 79.56 90 ALA A C 1
ATOM 701 O O . ALA A 1 90 ? -15.361 4.939 13.702 1.00 79.56 90 ALA A O 1
ATOM 702 N N . ILE A 1 91 ? -13.700 4.213 12.376 1.00 87.00 91 ILE A N 1
ATOM 703 C CA . ILE A 1 91 ? -12.697 4.161 13.451 1.00 87.00 91 ILE A CA 1
ATOM 704 C C . ILE A 1 91 ? -12.347 5.551 14.007 1.00 87.00 91 ILE A C 1
ATOM 706 O O . ILE A 1 91 ? -12.273 5.699 15.224 1.00 87.00 91 ILE A O 1
ATOM 710 N N . GLU A 1 92 ? -12.198 6.589 13.168 1.00 85.62 92 GLU A N 1
ATOM 711 C CA . GLU A 1 92 ? -11.937 7.970 13.627 1.00 85.62 92 GLU A CA 1
ATOM 712 C C . GLU A 1 92 ? -13.049 8.486 14.545 1.00 85.62 92 GLU A C 1
ATOM 714 O O . GLU A 1 92 ? -12.813 9.288 15.451 1.00 85.62 92 GLU A O 1
ATOM 719 N N . TRP A 1 93 ? -14.276 8.051 14.286 1.00 80.00 93 TRP A N 1
ATOM 720 C CA . TRP A 1 93 ? -15.432 8.410 15.082 1.00 80.00 93 TRP A CA 1
ATOM 721 C C . TRP A 1 93 ? -15.453 7.641 16.425 1.00 80.00 93 TRP A C 1
ATOM 723 O O . TRP A 1 93 ? -15.677 8.263 17.464 1.00 80.00 93 TRP A O 1
ATOM 733 N N . VAL A 1 94 ? -15.096 6.347 16.444 1.00 82.56 94 VAL A N 1
ATOM 734 C CA . VAL A 1 94 ? -15.015 5.525 17.675 1.00 82.56 94 VAL A CA 1
ATOM 735 C C . VAL A 1 94 ? -13.912 6.007 18.624 1.00 82.56 94 VAL A C 1
ATOM 737 O O . VAL A 1 94 ? -14.168 6.220 19.810 1.00 82.56 94 VAL A O 1
ATOM 740 N N . ILE A 1 95 ? -12.696 6.247 18.119 1.00 86.75 95 ILE A N 1
ATOM 741 C CA . ILE A 1 95 ? -11.543 6.640 18.957 1.00 86.75 95 ILE A CA 1
ATOM 742 C C . ILE A 1 95 ? -11.726 8.002 19.643 1.00 86.75 95 ILE A C 1
ATOM 744 O O . ILE A 1 95 ? -11.066 8.289 20.637 1.00 86.75 95 ILE A O 1
ATOM 748 N N . LYS A 1 96 ? -12.621 8.862 19.133 1.00 83.56 96 LYS A N 1
ATOM 749 C CA . LYS A 1 96 ? -12.961 10.139 19.784 1.00 83.56 96 LYS A CA 1
ATOM 750 C C . LYS A 1 96 ? -13.763 9.944 21.067 1.00 83.56 96 LYS A C 1
ATOM 752 O O . LYS A 1 96 ? -13.708 10.801 21.944 1.00 83.56 96 LYS A O 1
ATOM 757 N N . GLY A 1 97 ? -14.535 8.862 21.151 1.00 77.88 97 GLY A N 1
ATOM 758 C CA . GLY A 1 97 ? -15.459 8.602 22.252 1.00 77.88 97 GLY A CA 1
ATOM 759 C C . GLY A 1 97 ? -14.991 7.530 23.231 1.00 77.88 97 GLY A C 1
ATOM 760 O O . GLY A 1 97 ? -15.655 7.317 24.243 1.00 77.88 97 GLY A O 1
ATOM 761 N N . THR A 1 98 ? -13.907 6.804 22.951 1.00 81.06 98 THR A N 1
ATOM 762 C CA . THR A 1 98 ? -13.499 5.630 23.742 1.00 81.06 98 THR A CA 1
ATOM 763 C C . THR A 1 98 ? -11.979 5.457 23.737 1.00 81.06 98 THR A C 1
ATOM 765 O O . THR A 1 98 ? -11.351 5.729 22.713 1.00 81.06 98 THR A O 1
ATOM 768 N N . PRO A 1 99 ? -11.366 5.003 24.851 1.00 85.81 99 PRO A N 1
ATOM 769 C CA . PRO A 1 99 ? -9.956 4.628 24.867 1.00 85.81 99 PRO A CA 1
ATOM 770 C C . PRO A 1 99 ? -9.632 3.584 23.794 1.00 85.81 99 PRO A C 1
ATOM 772 O O . PRO A 1 99 ? -10.423 2.678 23.541 1.00 85.81 99 PRO A O 1
ATOM 775 N N . SER A 1 100 ? -8.452 3.693 23.192 1.00 89.94 100 SER A N 1
ATOM 776 C CA . SER A 1 100 ? -8.001 2.793 22.132 1.00 89.94 100 SER A CA 1
ATOM 777 C C . SER A 1 100 ? -6.574 2.331 22.378 1.00 89.94 100 SER A C 1
ATOM 779 O O . SER A 1 100 ? -5.715 3.146 22.723 1.00 89.94 100 SER A O 1
ATOM 781 N N . ASP A 1 101 ? -6.304 1.063 22.092 1.00 91.75 101 ASP A N 1
ATOM 782 C CA . ASP A 1 101 ? -4.948 0.530 22.020 1.00 91.75 101 ASP A CA 1
ATOM 783 C C . ASP A 1 101 ? -4.391 0.641 20.596 1.00 91.75 101 ASP A C 1
ATOM 785 O O . ASP A 1 101 ? -5.120 0.581 19.607 1.00 91.75 101 ASP A O 1
ATOM 789 N N . THR A 1 102 ? -3.073 0.807 20.473 1.00 91.69 102 THR A N 1
ATOM 790 C CA . THR A 1 102 ? -2.384 0.877 19.175 1.00 91.69 102 THR A CA 1
ATOM 791 C C . THR A 1 102 ? -1.307 -0.192 19.098 1.00 91.69 102 THR A C 1
ATOM 793 O O . THR A 1 102 ? -0.389 -0.220 19.920 1.00 91.69 102 THR A O 1
ATOM 796 N N . LEU A 1 103 ? -1.373 -1.034 18.067 1.00 94.25 103 LEU A N 1
ATOM 797 C CA . LEU A 1 103 ? -0.317 -1.992 17.754 1.00 94.25 103 LEU A CA 1
ATOM 798 C C . LEU A 1 103 ? 0.843 -1.268 17.061 1.00 94.25 103 LEU A C 1
ATOM 800 O O . LEU A 1 103 ? 0.664 -0.640 16.022 1.00 94.25 103 LEU A O 1
ATOM 804 N N . ARG A 1 104 ? 2.045 -1.347 17.644 1.00 95.00 104 ARG A N 1
ATOM 805 C CA . ARG A 1 104 ? 3.229 -0.591 17.183 1.00 95.00 104 ARG A CA 1
ATOM 806 C C . ARG A 1 104 ? 4.309 -1.449 16.530 1.00 95.00 104 ARG A C 1
ATOM 808 O O . ARG A 1 104 ? 5.341 -0.916 16.137 1.00 95.00 104 ARG A O 1
ATOM 815 N N . ILE A 1 105 ? 4.101 -2.761 16.432 1.00 96.69 105 ILE A N 1
ATOM 816 C CA . ILE A 1 105 ? 5.068 -3.689 15.839 1.00 96.69 105 ILE A CA 1
ATOM 817 C C . ILE A 1 105 ? 4.567 -4.158 14.475 1.00 96.69 105 ILE A C 1
ATOM 819 O O . ILE A 1 105 ? 3.519 -4.791 14.381 1.00 96.69 105 ILE A O 1
ATOM 823 N N . THR A 1 106 ? 5.329 -3.879 13.417 1.00 96.00 106 THR A N 1
ATOM 824 C CA . THR A 1 106 ? 5.062 -4.398 12.071 1.00 96.00 106 THR A CA 1
ATOM 825 C C . THR A 1 106 ? 5.882 -5.650 11.788 1.00 96.00 106 THR A C 1
ATOM 827 O O . THR A 1 106 ? 7.093 -5.693 11.988 1.00 96.00 106 THR A O 1
ATOM 830 N N . HIS A 1 107 ? 5.218 -6.677 11.263 1.00 97.00 107 HIS A N 1
ATOM 831 C CA . HIS A 1 107 ? 5.847 -7.908 10.766 1.00 97.00 107 HIS A CA 1
ATOM 832 C C . HIS A 1 107 ? 6.004 -7.894 9.234 1.00 97.00 107 HIS A C 1
ATOM 834 O O . HIS A 1 107 ? 6.243 -8.927 8.601 1.00 97.00 107 HIS A O 1
ATOM 840 N N . ARG A 1 108 ? 5.832 -6.721 8.609 1.00 94.12 108 ARG A N 1
ATOM 841 C CA . ARG A 1 108 ? 5.884 -6.554 7.152 1.00 94.12 108 ARG A CA 1
ATOM 842 C C . ARG A 1 108 ? 7.091 -5.741 6.707 1.00 94.12 108 ARG A C 1
ATOM 844 O O . ARG A 1 108 ? 7.788 -6.161 5.787 1.00 94.12 108 ARG A O 1
ATOM 851 N N . LEU A 1 109 ? 7.302 -4.583 7.326 1.00 95.44 109 LEU A N 1
ATOM 852 C CA . LEU A 1 109 ? 8.242 -3.576 6.837 1.00 95.44 109 LEU A CA 1
ATOM 853 C C . LEU A 1 109 ? 9.642 -3.801 7.410 1.00 95.44 109 LEU A C 1
ATOM 855 O O . LEU A 1 109 ? 9.784 -4.137 8.575 1.00 95.44 109 LEU A O 1
ATOM 859 N N . HIS A 1 110 ? 10.666 -3.589 6.588 1.00 96.06 110 HIS A N 1
ATOM 860 C CA . HIS A 1 110 ? 12.055 -3.475 7.040 1.00 96.06 110 HIS A CA 1
ATOM 861 C C . HIS A 1 110 ? 12.249 -2.193 7.876 1.00 96.06 110 HIS A C 1
ATOM 863 O O . HIS A 1 110 ? 11.580 -1.200 7.595 1.00 96.06 110 HIS A O 1
ATOM 869 N N . ASP A 1 111 ? 13.221 -2.151 8.799 1.00 95.44 111 ASP A N 1
ATOM 870 C CA . ASP A 1 111 ? 13.439 -1.028 9.738 1.00 95.44 111 ASP A CA 1
ATOM 871 C C . ASP A 1 111 ? 13.487 0.348 9.081 1.00 95.44 111 ASP A C 1
ATOM 873 O O . ASP A 1 111 ? 12.761 1.253 9.483 1.00 95.44 111 ASP A O 1
ATOM 877 N N . LYS A 1 112 ? 14.284 0.495 8.019 1.00 95.25 112 LYS A N 1
ATOM 878 C CA . LYS A 1 112 ? 14.344 1.747 7.248 1.00 95.25 112 LYS A CA 1
ATOM 879 C C . LYS A 1 112 ? 12.976 2.175 6.697 1.00 95.25 112 LYS A C 1
ATOM 881 O O . LYS A 1 112 ? 12.653 3.353 6.738 1.00 95.25 112 LYS A O 1
ATOM 886 N N . ILE A 1 113 ? 12.168 1.232 6.204 1.00 96.00 113 ILE A N 1
ATOM 887 C CA . ILE A 1 113 ? 10.833 1.529 5.661 1.00 96.00 113 ILE A CA 1
ATOM 888 C C . ILE A 1 113 ? 9.864 1.850 6.805 1.00 96.00 113 ILE A C 1
ATOM 890 O O . ILE A 1 113 ? 9.116 2.816 6.710 1.00 96.00 113 ILE A O 1
ATOM 894 N N . SER A 1 114 ? 9.898 1.081 7.899 1.00 96.50 114 SER A N 1
ATOM 895 C CA . SER A 1 114 ? 9.079 1.331 9.091 1.00 96.50 114 SER A CA 1
ATOM 896 C C . SER A 1 114 ? 9.341 2.721 9.670 1.00 96.50 114 SER A C 1
ATOM 898 O O . SER A 1 114 ? 8.390 3.425 9.985 1.00 96.50 114 SER A O 1
ATOM 900 N N . GLY A 1 115 ? 10.610 3.130 9.767 1.00 96.12 115 GLY A N 1
ATOM 901 C CA . GLY A 1 115 ? 10.994 4.457 10.250 1.00 96.12 115 GLY A CA 1
ATOM 902 C C . GLY A 1 115 ? 10.475 5.584 9.358 1.00 96.12 115 GLY A C 1
ATOM 903 O O . GLY A 1 115 ? 9.900 6.537 9.871 1.00 96.12 115 GLY A O 1
ATOM 904 N N . LEU A 1 116 ? 10.587 5.443 8.031 1.00 95.94 116 LEU A N 1
ATOM 905 C CA . LEU A 1 116 ? 10.029 6.420 7.087 1.00 95.94 116 LEU A CA 1
ATOM 906 C C . LEU A 1 116 ? 8.506 6.542 7.216 1.00 95.94 116 LEU A C 1
ATOM 908 O O . LEU A 1 116 ? 7.969 7.645 7.183 1.00 95.94 116 LEU A O 1
ATOM 912 N N . VAL A 1 117 ? 7.804 5.416 7.373 1.00 95.00 117 VAL A N 1
ATOM 913 C CA . VAL A 1 117 ? 6.348 5.406 7.566 1.00 95.00 117 VAL A CA 1
ATOM 914 C C . VAL A 1 117 ? 5.965 6.026 8.913 1.00 95.00 117 VAL A C 1
ATOM 916 O O . VAL A 1 117 ? 5.005 6.793 8.969 1.00 95.00 117 VAL A O 1
ATOM 919 N N . ASP A 1 118 ? 6.707 5.734 9.985 1.00 95.94 118 ASP A N 1
ATOM 920 C CA . ASP A 1 118 ? 6.485 6.328 11.308 1.00 95.94 118 ASP A CA 1
ATOM 921 C C . ASP A 1 118 ? 6.670 7.845 11.287 1.00 95.94 118 ASP A C 1
ATOM 923 O O . ASP A 1 118 ? 5.836 8.556 11.834 1.00 95.94 118 ASP A O 1
ATOM 927 N N . GLU A 1 119 ? 7.720 8.335 10.624 1.00 95.38 119 GLU A N 1
ATOM 928 C CA . GLU A 1 119 ? 8.000 9.763 10.469 1.00 95.38 119 GLU A CA 1
ATOM 929 C C . GLU A 1 119 ? 6.913 10.451 9.634 1.00 95.38 119 GLU A C 1
ATOM 931 O O . GLU A 1 119 ? 6.309 11.427 10.079 1.00 95.38 119 GLU A O 1
ATOM 936 N N . PHE A 1 120 ? 6.603 9.901 8.456 1.00 94.12 120 PHE A N 1
ATOM 937 C CA . PHE A 1 120 ? 5.638 10.486 7.527 1.00 94.12 120 PHE A CA 1
ATOM 938 C C . PHE A 1 120 ? 4.212 10.520 8.092 1.00 94.12 120 PHE A C 1
ATOM 940 O O . PHE A 1 120 ? 3.555 11.559 8.072 1.00 94.12 120 PHE A O 1
ATOM 947 N N . ALA A 1 121 ? 3.721 9.391 8.610 1.00 91.62 121 ALA A N 1
ATOM 948 C CA . ALA A 1 121 ? 2.355 9.274 9.126 1.00 91.62 121 ALA A CA 1
ATOM 949 C C . ALA A 1 121 ? 2.253 9.574 10.635 1.00 91.62 121 ALA A C 1
ATOM 951 O O . ALA A 1 121 ? 1.159 9.569 11.213 1.00 91.62 121 ALA A O 1
ATOM 952 N N . SER A 1 122 ? 3.379 9.839 11.303 1.00 93.06 122 SER A N 1
ATOM 953 C CA . SER A 1 122 ? 3.459 10.135 12.738 1.00 93.06 122 SER A CA 1
ATOM 954 C C . SER A 1 122 ? 2.841 9.041 13.623 1.00 93.06 122 SER A C 1
ATOM 956 O O . SER A 1 122 ? 2.091 9.352 14.552 1.00 93.06 122 SER A O 1
ATOM 958 N N . TYR A 1 123 ? 3.067 7.751 13.334 1.00 91.12 123 TYR A N 1
ATOM 959 C CA . TYR A 1 123 ? 2.475 6.635 14.107 1.00 91.12 123 TYR A CA 1
ATOM 960 C C . TYR A 1 123 ? 2.914 6.619 15.584 1.00 91.12 123 TYR A C 1
ATOM 962 O O . TYR A 1 123 ? 2.209 6.062 16.431 1.00 91.12 123 TYR A O 1
ATOM 970 N N . GLY A 1 124 ? 4.008 7.303 15.927 1.00 90.19 124 GLY A N 1
ATOM 971 C CA . GLY A 1 124 ? 4.448 7.520 17.304 1.00 90.19 124 GLY A CA 1
ATOM 972 C C . GLY A 1 124 ? 5.239 6.334 17.849 1.00 90.19 124 GLY A C 1
ATOM 973 O O . GLY A 1 124 ? 5.030 5.919 18.990 1.00 90.19 124 GLY A O 1
ATOM 974 N N . GLY A 1 125 ? 6.103 5.746 17.024 1.00 93.75 125 GLY A N 1
ATOM 975 C CA . GLY A 1 125 ? 6.977 4.641 17.398 1.00 93.75 125 GLY A CA 1
ATOM 976 C C . GLY A 1 125 ? 6.616 3.313 16.741 1.00 93.75 125 GLY A C 1
ATOM 977 O O . GLY A 1 125 ? 6.743 2.277 17.398 1.00 93.75 125 GLY A O 1
ATOM 978 N N . LEU A 1 126 ? 6.162 3.329 15.483 1.00 96.38 126 LEU A N 1
ATOM 979 C CA . LEU A 1 126 ? 6.054 2.121 14.660 1.00 96.38 126 LEU A CA 1
ATOM 980 C C . LEU A 1 126 ? 7.448 1.505 14.450 1.00 96.38 126 LEU A C 1
ATOM 982 O O . LEU A 1 126 ? 8.360 2.142 13.921 1.00 96.38 126 LEU A O 1
ATOM 986 N N . LYS A 1 127 ? 7.613 0.246 14.855 1.00 96.88 127 LYS A N 1
ATOM 987 C CA . LYS A 1 127 ? 8.880 -0.493 14.792 1.00 96.88 127 LYS A CA 1
ATOM 988 C C . LYS A 1 127 ? 8.693 -1.824 14.092 1.00 96.88 127 LYS A C 1
ATOM 990 O O . LYS A 1 127 ? 7.649 -2.460 14.229 1.00 96.88 127 LYS A O 1
ATOM 995 N N . SER A 1 128 ? 9.721 -2.295 13.405 1.00 97.31 128 SER A N 1
ATOM 996 C CA . SER A 1 128 ? 9.693 -3.642 12.848 1.00 97.31 128 SER A CA 1
ATOM 997 C C . SER A 1 128 ? 9.947 -4.690 13.923 1.00 97.31 128 SER A C 1
ATOM 999 O O . SER A 1 128 ? 10.659 -4.453 14.902 1.00 97.31 128 SER A O 1
ATOM 1001 N N . SER A 1 129 ? 9.389 -5.881 13.730 1.00 97.69 129 SER A N 1
ATOM 1002 C CA . SER A 1 129 ? 9.770 -7.036 14.534 1.00 97.69 129 SER A CA 1
ATOM 1003 C C . SER A 1 129 ? 11.196 -7.504 14.185 1.00 97.69 129 SER A C 1
ATOM 1005 O O . SER A 1 129 ? 11.647 -7.323 13.046 1.00 97.69 129 SER A O 1
ATOM 1007 N N . PRO A 1 130 ? 11.920 -8.153 15.121 1.00 95.94 130 PRO A N 1
ATOM 1008 C CA . PRO A 1 130 ? 13.296 -8.608 14.886 1.00 95.94 130 PRO A CA 1
ATOM 1009 C C . PRO A 1 130 ? 13.460 -9.519 13.659 1.00 95.94 130 PRO A C 1
ATOM 1011 O O . PRO A 1 130 ? 14.492 -9.496 12.998 1.00 95.94 130 PRO A O 1
ATOM 1014 N N . GLU A 1 131 ? 12.426 -10.293 13.322 1.00 95.44 131 GLU A N 1
ATOM 1015 C CA . GLU A 1 131 ? 12.410 -11.220 12.181 1.00 95.44 131 GLU A CA 1
ATOM 1016 C C . GLU A 1 131 ? 12.400 -10.519 10.816 1.00 95.44 131 GLU A C 1
ATOM 1018 O O . GLU A 1 131 ? 12.673 -11.137 9.781 1.00 95.44 131 GLU A O 1
ATOM 1023 N N . VAL A 1 132 ? 11.994 -9.247 10.786 1.00 95.94 132 VAL A N 1
ATOM 1024 C CA . VAL A 1 132 ? 11.746 -8.507 9.541 1.00 95.94 132 VAL A CA 1
ATOM 1025 C C . VAL A 1 132 ? 12.616 -7.265 9.411 1.00 95.94 132 VAL A C 1
ATOM 1027 O O . VAL A 1 132 ? 12.885 -6.830 8.290 1.00 95.94 132 VAL A O 1
ATOM 1030 N N . ALA A 1 133 ? 13.120 -6.775 10.545 1.00 95.38 133 ALA A N 1
ATOM 1031 C CA . ALA A 1 133 ? 14.008 -5.630 10.685 1.00 95.38 133 ALA A CA 1
ATOM 1032 C C . ALA A 1 133 ? 15.184 -5.644 9.701 1.00 95.38 133 ALA A C 1
ATOM 1034 O O . ALA A 1 133 ? 15.515 -4.608 9.136 1.00 95.38 133 ALA A O 1
ATOM 1035 N N . SER A 1 134 ? 15.767 -6.820 9.444 1.00 93.81 134 SER A N 1
ATOM 1036 C CA . SER A 1 134 ? 16.934 -7.017 8.574 1.00 93.81 134 SER A CA 1
ATOM 1037 C C . SER A 1 134 ? 16.620 -7.708 7.242 1.00 93.81 134 SER A C 1
ATOM 1039 O O . SER A 1 134 ? 17.539 -8.123 6.535 1.00 93.81 134 SER A O 1
ATOM 1041 N N . ARG A 1 135 ? 15.343 -7.844 6.852 1.00 93.12 135 ARG A N 1
ATOM 1042 C CA . ARG A 1 135 ? 14.981 -8.477 5.570 1.00 93.12 135 ARG A CA 1
ATOM 1043 C C . ARG A 1 135 ? 15.633 -7.754 4.389 1.00 93.12 135 ARG A C 1
ATOM 1045 O O . ARG A 1 135 ? 15.681 -6.529 4.329 1.00 93.12 135 ARG A O 1
ATOM 1052 N N . ARG A 1 136 ? 16.126 -8.531 3.429 1.00 91.94 136 ARG A N 1
ATOM 1053 C CA . ARG A 1 136 ? 16.745 -8.044 2.191 1.00 91.94 136 ARG A CA 1
ATOM 1054 C C . ARG A 1 136 ? 16.031 -8.651 0.995 1.00 91.94 136 ARG A C 1
ATOM 1056 O O . ARG A 1 136 ? 15.531 -9.778 1.066 1.00 91.94 136 ARG A O 1
ATOM 1063 N N . LEU A 1 137 ? 15.999 -7.916 -0.114 1.00 91.50 137 LEU A N 1
ATOM 1064 C CA . LEU A 1 137 ? 15.543 -8.472 -1.381 1.00 91.50 137 LEU A CA 1
ATOM 1065 C C . LEU A 1 137 ? 16.557 -9.520 -1.853 1.00 91.50 137 LEU A C 1
ATOM 1067 O O . LEU A 1 137 ? 17.698 -9.189 -2.157 1.00 91.50 137 LEU A O 1
ATOM 1071 N N . ASN A 1 138 ? 16.142 -10.784 -1.933 1.00 91.19 138 ASN A N 1
ATOM 1072 C CA . ASN A 1 138 ? 17.010 -11.834 -2.456 1.00 91.19 138 ASN A CA 1
ATOM 1073 C C . ASN A 1 138 ? 17.091 -11.740 -3.988 1.00 91.19 138 ASN A C 1
ATOM 1075 O O . ASN A 1 138 ? 16.070 -11.859 -4.672 1.00 91.19 138 ASN A O 1
ATOM 1079 N N . LEU A 1 139 ? 18.299 -11.536 -4.512 1.00 92.62 139 LEU A N 1
ATOM 1080 C CA . LEU A 1 139 ? 18.581 -11.500 -5.943 1.00 92.62 139 LEU A CA 1
ATOM 1081 C C . LEU A 1 139 ? 19.377 -12.744 -6.335 1.00 92.62 139 LEU A C 1
ATOM 1083 O O . LEU A 1 139 ? 20.491 -12.962 -5.872 1.00 92.62 139 LEU A O 1
ATOM 1087 N N . TYR A 1 140 ? 18.821 -13.532 -7.246 1.00 92.94 140 TYR A N 1
ATOM 1088 C CA . TYR A 1 140 ? 19.467 -14.709 -7.825 1.00 92.94 140 TYR A CA 1
ATOM 1089 C C . TYR A 1 140 ? 20.458 -14.350 -8.930 1.00 92.94 140 TYR A C 1
ATOM 1091 O O . TYR A 1 140 ? 21.270 -15.181 -9.329 1.00 92.94 140 TYR A O 1
ATOM 1099 N N . GLN A 1 141 ? 20.346 -13.140 -9.477 1.00 91.06 141 GLN A N 1
ATOM 1100 C CA . GLN A 1 141 ? 21.214 -12.629 -10.528 1.00 91.06 141 GLN A CA 1
ATOM 1101 C C . GLN A 1 141 ? 21.517 -11.165 -10.258 1.00 91.06 141 GLN A C 1
ATOM 1103 O O . GLN A 1 141 ? 20.648 -10.419 -9.808 1.00 91.06 141 GLN A O 1
ATOM 1108 N N . ILE A 1 142 ? 22.748 -10.756 -10.545 1.00 89.31 142 ILE A N 1
ATOM 1109 C CA . ILE A 1 142 ? 23.167 -9.372 -10.358 1.00 89.31 142 ILE A CA 1
ATOM 1110 C C . ILE A 1 142 ? 22.537 -8.528 -11.477 1.00 89.31 142 ILE A C 1
ATOM 1112 O O . ILE A 1 142 ? 22.743 -8.851 -12.650 1.00 89.31 142 ILE A O 1
ATOM 1116 N N . PRO A 1 143 ? 21.801 -7.447 -11.158 1.00 91.94 143 PRO A N 1
ATOM 1117 C CA . PRO A 1 143 ? 21.287 -6.528 -12.167 1.00 91.94 143 PRO A CA 1
ATOM 1118 C C . PRO A 1 143 ? 22.406 -5.924 -13.032 1.00 91.94 143 PRO A C 1
ATOM 1120 O O . PRO A 1 143 ? 23.566 -5.817 -12.603 1.00 91.94 143 PRO A O 1
ATOM 1123 N N . GLY A 1 144 ? 22.045 -5.484 -14.243 1.00 90.38 144 GLY A N 1
ATOM 1124 C CA . GLY A 1 144 ? 22.924 -4.682 -15.104 1.00 90.38 144 GLY A CA 1
ATOM 1125 C C . GLY A 1 144 ? 23.485 -3.471 -14.353 1.00 90.38 144 GLY A C 1
ATOM 1126 O O . GLY A 1 144 ? 22.848 -2.974 -13.422 1.00 90.38 144 GLY A O 1
ATOM 1127 N N . ILE A 1 145 ? 24.696 -3.030 -14.709 1.00 91.75 145 ILE A N 1
ATOM 1128 C CA . ILE A 1 145 ? 25.446 -1.987 -13.980 1.00 91.75 145 ILE A CA 1
ATOM 1129 C C . ILE A 1 145 ? 24.602 -0.719 -13.797 1.00 91.75 145 ILE A C 1
ATOM 1131 O O . ILE A 1 145 ? 24.591 -0.135 -12.715 1.00 91.75 145 ILE A O 1
ATOM 1135 N N . GLU A 1 146 ? 23.846 -0.350 -14.825 1.00 91.50 146 GLU A N 1
ATOM 1136 C CA . GLU A 1 146 ? 22.943 0.793 -14.867 1.00 91.50 146 GLU A CA 1
ATOM 1137 C C . GLU A 1 146 ? 21.793 0.715 -13.843 1.00 91.50 146 GLU A C 1
ATOM 1139 O O . GLU A 1 146 ? 21.307 1.750 -13.394 1.00 91.50 146 GLU A O 1
ATOM 1144 N N . TYR A 1 147 ? 21.408 -0.487 -13.400 1.00 93.19 147 TYR A N 1
ATOM 1145 C CA . TYR A 1 147 ? 20.314 -0.703 -12.447 1.00 93.19 147 TYR A CA 1
ATOM 1146 C C . TYR A 1 147 ? 20.782 -0.958 -11.015 1.00 93.19 147 TYR A C 1
ATOM 1148 O O . TYR A 1 147 ? 19.963 -0.916 -10.103 1.00 93.19 147 TYR A O 1
ATOM 1156 N N . ARG A 1 148 ? 22.076 -1.204 -10.768 1.00 91.81 148 ARG A N 1
ATOM 1157 C CA . ARG A 1 148 ? 22.584 -1.596 -9.433 1.00 91.81 148 ARG A CA 1
ATOM 1158 C C . ARG A 1 148 ? 22.418 -0.525 -8.360 1.00 91.81 148 ARG A C 1
ATOM 1160 O O . ARG A 1 148 ? 22.367 -0.856 -7.183 1.00 91.81 148 ARG A O 1
ATOM 1167 N N . LYS A 1 149 ? 22.338 0.748 -8.758 1.00 91.19 149 LYS A N 1
ATOM 1168 C CA . LYS A 1 149 ? 22.045 1.850 -7.830 1.00 91.19 149 LYS A CA 1
ATOM 1169 C C . LYS A 1 149 ? 20.575 1.892 -7.403 1.00 91.19 149 LYS A C 1
ATOM 1171 O O . LYS A 1 149 ? 20.289 2.476 -6.372 1.00 91.19 149 LYS A O 1
ATOM 1176 N N . ILE A 1 150 ? 19.679 1.297 -8.193 1.00 93.31 150 ILE A N 1
ATOM 1177 C CA . ILE A 1 150 ? 18.227 1.289 -7.962 1.00 93.31 150 ILE A CA 1
ATOM 1178 C C . ILE A 1 150 ? 17.786 -0.045 -7.348 1.00 93.31 150 ILE A C 1
ATOM 1180 O O . ILE A 1 150 ? 17.018 -0.081 -6.396 1.00 93.31 150 ILE A O 1
ATOM 1184 N N . ILE A 1 151 ? 18.297 -1.159 -7.874 1.00 93.38 151 ILE A N 1
ATOM 1185 C CA . ILE A 1 151 ? 18.022 -2.517 -7.404 1.00 93.38 151 ILE A CA 1
ATOM 1186 C C . ILE A 1 151 ? 19.186 -2.949 -6.505 1.00 93.38 151 ILE A C 1
ATOM 1188 O O . ILE A 1 151 ? 20.062 -3.712 -6.920 1.00 93.38 151 ILE A O 1
ATOM 1192 N N . ASN A 1 152 ? 19.207 -2.423 -5.280 1.00 92.12 152 ASN A N 1
ATOM 1193 C CA . ASN A 1 152 ? 20.220 -2.726 -4.272 1.00 92.12 152 ASN A CA 1
ATOM 1194 C C . ASN A 1 152 ? 19.580 -3.442 -3.069 1.00 92.12 152 ASN A C 1
ATOM 1196 O O . ASN A 1 152 ? 18.824 -2.813 -2.336 1.00 92.12 152 ASN A O 1
ATOM 1200 N N . PRO A 1 153 ? 19.890 -4.727 -2.810 1.00 91.88 153 PRO A N 1
ATOM 1201 C CA . PRO A 1 153 ? 19.358 -5.445 -1.653 1.00 91.88 153 PRO A CA 1
ATOM 1202 C C . PRO A 1 153 ? 19.612 -4.753 -0.315 1.00 91.88 153 PRO A C 1
ATOM 1204 O O . PRO A 1 153 ? 18.745 -4.818 0.552 1.00 91.88 153 PRO A O 1
ATOM 1207 N N . GLU A 1 154 ? 20.764 -4.093 -0.159 1.00 91.88 154 GLU A N 1
ATOM 1208 C CA . GLU A 1 154 ? 21.173 -3.429 1.087 1.00 91.88 154 GLU A CA 1
ATOM 1209 C C . GLU A 1 154 ? 20.481 -2.088 1.323 1.00 91.88 154 GLU A C 1
ATOM 1211 O O . GLU A 1 154 ? 20.419 -1.604 2.459 1.00 91.88 154 GLU A O 1
ATOM 1216 N N . GLU A 1 155 ? 19.944 -1.494 0.259 1.00 92.62 155 GLU A N 1
ATOM 1217 C CA . GLU A 1 155 ? 19.208 -0.245 0.329 1.00 92.62 155 GLU A CA 1
ATOM 1218 C C . GLU A 1 155 ? 17.751 -0.474 -0.097 1.00 92.62 155 GLU A C 1
ATOM 1220 O O . GLU A 1 155 ? 17.430 -0.401 -1.283 1.00 92.62 155 GLU A O 1
ATOM 1225 N N . PRO A 1 156 ? 16.846 -0.760 0.858 1.00 91.44 156 PRO A N 1
ATOM 1226 C CA . PRO A 1 156 ? 15.459 -1.111 0.559 1.00 91.44 156 PRO A CA 1
ATOM 1227 C C . PRO A 1 156 ? 14.629 0.065 0.021 1.00 91.44 156 PRO A C 1
ATOM 1229 O O . PRO A 1 156 ? 13.480 -0.142 -0.364 1.00 91.44 156 PRO A O 1
ATOM 1232 N N . VAL A 1 157 ? 15.180 1.285 0.007 1.00 93.19 157 VAL A N 1
ATOM 1233 C CA . VAL A 1 157 ? 14.511 2.495 -0.478 1.00 93.19 157 VAL A CA 1
ATOM 1234 C C . VAL A 1 157 ? 15.432 3.245 -1.426 1.00 93.19 157 VAL A C 1
ATOM 1236 O O . VAL A 1 157 ? 16.489 3.723 -1.031 1.00 93.19 157 VAL A O 1
ATOM 1239 N N . THR A 1 158 ? 15.007 3.401 -2.676 1.00 93.56 158 THR A N 1
ATOM 1240 C CA . THR A 1 158 ? 15.687 4.269 -3.641 1.00 93.56 158 THR A CA 1
ATOM 1241 C C . THR A 1 158 ? 14.689 5.238 -4.253 1.00 93.56 158 THR A C 1
ATOM 1243 O O . THR A 1 158 ? 13.656 4.823 -4.772 1.00 93.56 158 THR A O 1
ATOM 1246 N N . TRP A 1 159 ? 15.026 6.526 -4.221 1.00 93.06 159 TRP A N 1
ATOM 1247 C CA . TRP A 1 159 ? 14.276 7.579 -4.898 1.00 93.06 159 TRP A CA 1
ATOM 1248 C C . TRP A 1 159 ? 14.850 7.792 -6.296 1.00 93.06 159 TRP A C 1
ATOM 1250 O O . TRP A 1 159 ? 16.058 7.967 -6.456 1.00 93.06 159 TRP A O 1
ATOM 1260 N N . VAL A 1 160 ? 13.986 7.766 -7.308 1.00 92.38 160 VAL A N 1
ATOM 1261 C CA . VAL A 1 160 ? 14.363 8.006 -8.704 1.00 92.38 160 VAL A CA 1
ATOM 1262 C C . VAL A 1 160 ? 13.595 9.220 -9.191 1.00 92.38 160 VAL A C 1
ATOM 1264 O O . VAL A 1 160 ? 12.372 9.175 -9.297 1.00 92.38 160 VAL A O 1
ATOM 1267 N N . ASP A 1 161 ? 14.321 10.295 -9.475 1.00 92.38 161 ASP A N 1
ATOM 1268 C CA . ASP A 1 161 ? 13.745 11.504 -10.047 1.00 92.38 161 ASP A CA 1
ATOM 1269 C C . ASP A 1 161 ? 13.536 11.322 -11.557 1.00 92.38 161 ASP A C 1
ATOM 1271 O O . ASP A 1 161 ? 14.444 10.896 -12.280 1.00 92.38 161 ASP A O 1
ATOM 1275 N N . ILE A 1 162 ? 12.318 11.590 -12.027 1.00 91.94 162 ILE A N 1
ATOM 1276 C CA . ILE A 1 162 ? 11.918 11.420 -13.423 1.00 91.94 162 ILE A CA 1
ATOM 1277 C C . ILE A 1 162 ? 11.207 12.690 -13.865 1.00 91.94 162 ILE A C 1
ATOM 1279 O O . ILE A 1 162 ? 10.051 12.929 -13.520 1.00 91.94 162 ILE A O 1
ATOM 1283 N N . ASN A 1 163 ? 11.896 13.459 -14.701 1.00 89.94 163 ASN A N 1
ATOM 1284 C CA . ASN A 1 163 ? 11.348 14.666 -15.298 1.00 89.94 163 ASN A CA 1
ATOM 1285 C C . ASN A 1 163 ? 10.329 14.345 -16.402 1.00 89.94 163 ASN A C 1
ATOM 1287 O O . ASN A 1 163 ? 10.517 13.425 -17.208 1.00 89.94 163 ASN A O 1
ATOM 1291 N N . GLY A 1 164 ? 9.290 15.168 -16.478 1.00 85.75 164 GLY A N 1
ATOM 1292 C CA . GLY A 1 164 ? 8.315 15.192 -17.561 1.00 85.75 164 GLY A CA 1
ATOM 1293 C C . GLY A 1 164 ? 6.981 15.775 -17.107 1.00 85.75 164 GLY A C 1
ATOM 1294 O O . GLY A 1 164 ? 6.858 16.283 -15.995 1.00 85.75 164 GLY A O 1
ATOM 1295 N N . GLU A 1 165 ? 5.997 15.719 -17.999 1.00 90.06 165 GLU A N 1
ATOM 1296 C CA . GLU A 1 165 ? 4.680 16.308 -17.774 1.00 90.06 165 GLU A CA 1
ATOM 1297 C C . GLU A 1 165 ? 3.603 15.228 -17.627 1.00 90.06 165 GLU A C 1
ATOM 1299 O O . GLU A 1 165 ? 3.549 14.251 -18.387 1.00 90.06 165 GLU A O 1
ATOM 1304 N N . GLU A 1 166 ? 2.720 15.429 -16.650 1.00 91.38 166 GLU A N 1
ATOM 1305 C CA . GLU A 1 166 ? 1.482 14.667 -16.519 1.00 91.38 166 GLU A CA 1
ATOM 1306 C C . GLU A 1 166 ? 0.456 15.180 -17.534 1.00 91.38 166 GLU A C 1
ATOM 1308 O O . GLU A 1 166 ? 0.161 16.371 -17.602 1.00 91.38 166 GLU A O 1
ATOM 1313 N N . ASN A 1 167 ? -0.118 14.265 -18.310 1.00 92.25 167 ASN A N 1
ATOM 1314 C CA . ASN A 1 167 ? -1.143 14.552 -19.303 1.00 92.25 167 ASN A CA 1
ATOM 1315 C C . ASN A 1 167 ? -2.450 13.861 -18.921 1.00 92.25 167 ASN A C 1
ATOM 1317 O O . ASN A 1 167 ? -2.452 12.819 -18.263 1.00 92.25 167 ASN A O 1
ATOM 1321 N N . THR A 1 168 ? -3.579 14.422 -19.344 1.00 90.81 168 THR A N 1
ATOM 1322 C CA . THR A 1 168 ? -4.878 13.784 -19.136 1.00 90.81 168 THR A CA 1
ATOM 1323 C C . THR A 1 168 ? -4.980 12.506 -19.968 1.00 90.81 168 THR A C 1
ATOM 1325 O O . THR A 1 168 ? -4.646 12.481 -21.153 1.00 90.81 168 THR A O 1
ATOM 1328 N N . LEU A 1 169 ? -5.457 11.428 -19.344 1.00 86.31 169 LEU A N 1
ATOM 1329 C CA . LEU A 1 169 ? -5.767 10.171 -20.017 1.00 86.31 169 LEU A CA 1
ATOM 1330 C C . LEU A 1 169 ? -7.237 9.829 -19.766 1.00 86.31 169 LEU A C 1
ATOM 1332 O O . LEU A 1 169 ? -7.621 9.373 -18.689 1.00 86.31 169 LEU A O 1
ATOM 1336 N N . GLY A 1 170 ? -8.070 10.080 -20.776 1.00 81.00 170 GLY A N 1
ATOM 1337 C CA . GLY A 1 170 ? -9.524 10.005 -20.651 1.00 81.00 170 GLY A CA 1
ATOM 1338 C C . GLY A 1 170 ? -10.120 11.220 -19.930 1.00 81.00 170 GLY A C 1
ATOM 1339 O O . GLY A 1 170 ? -9.528 12.296 -19.903 1.00 81.00 170 GLY A O 1
ATOM 1340 N N . PHE A 1 171 ? -11.320 11.054 -19.368 1.00 78.75 171 PHE A N 1
ATOM 1341 C CA . PHE A 1 171 ? -12.112 12.167 -18.822 1.00 78.75 171 PHE A CA 1
ATOM 1342 C C . PHE A 1 171 ? -11.775 12.551 -17.375 1.00 78.75 171 PHE A C 1
ATOM 1344 O O . PHE A 1 171 ? -12.091 13.659 -16.954 1.00 78.75 171 PHE A O 1
ATOM 1351 N N . SER A 1 172 ? -11.176 11.648 -16.596 1.00 86.88 172 SER A N 1
ATOM 1352 C CA . SER A 1 172 ? -11.019 11.830 -15.144 1.00 86.88 172 SER A CA 1
ATOM 1353 C C . SER A 1 172 ? -9.761 11.158 -14.586 1.00 86.88 172 SER A C 1
ATOM 1355 O O . SER A 1 172 ? -9.765 10.668 -13.457 1.00 86.88 172 SER A O 1
ATOM 1357 N N . SER A 1 173 ? -8.705 11.053 -15.395 1.00 93.12 173 SER A N 1
ATOM 1358 C CA . SER A 1 173 ? -7.444 10.432 -14.990 1.00 93.12 173 SER A CA 1
ATOM 1359 C C . SER A 1 173 ? -6.250 11.112 -15.653 1.00 93.12 173 SER A C 1
ATOM 1361 O O . SER A 1 173 ? -6.394 11.819 -16.652 1.00 93.12 173 SER A O 1
ATOM 1363 N N . TRP A 1 174 ? -5.069 10.877 -15.093 1.00 94.44 174 TRP A N 1
ATOM 1364 C CA . TRP A 1 174 ? -3.803 11.434 -15.558 1.00 94.44 174 TRP A CA 1
ATOM 1365 C C . TRP A 1 174 ? -2.793 10.316 -15.778 1.00 94.44 174 TRP A C 1
ATOM 1367 O O . TRP A 1 174 ? -2.876 9.247 -15.166 1.00 94.44 174 TRP A O 1
ATOM 1377 N N . ALA A 1 175 ? -1.849 10.565 -16.675 1.00 95.06 175 ALA A N 1
ATOM 1378 C CA . ALA A 1 175 ? -0.754 9.666 -16.966 1.00 95.06 175 ALA A CA 1
ATOM 1379 C C . ALA A 1 175 ? 0.514 10.448 -17.315 1.00 95.06 175 ALA A C 1
ATOM 1381 O O . ALA A 1 175 ? 0.475 11.535 -17.888 1.00 95.06 175 ALA A O 1
ATOM 1382 N N . HIS A 1 176 ? 1.653 9.852 -16.999 1.00 95.69 176 HIS A N 1
ATOM 1383 C CA . HIS A 1 176 ? 2.974 10.376 -17.283 1.00 95.69 176 HIS A CA 1
ATOM 1384 C C . HIS A 1 176 ? 3.760 9.327 -18.069 1.00 95.69 176 HIS A C 1
ATOM 1386 O O . HIS A 1 176 ? 4.293 8.358 -17.522 1.00 95.69 176 HIS A O 1
ATOM 1392 N N . GLU A 1 177 ? 3.873 9.560 -19.372 1.00 94.75 177 GLU A N 1
ATOM 1393 C CA . GLU A 1 177 ? 4.428 8.626 -20.357 1.00 94.75 177 GLU A CA 1
ATOM 1394 C C . GLU A 1 177 ? 5.870 8.191 -20.037 1.00 94.75 177 GLU A C 1
ATOM 1396 O O . GLU A 1 177 ? 6.191 7.000 -20.038 1.00 94.75 177 GLU A O 1
ATOM 1401 N N . ILE A 1 178 ? 6.754 9.147 -19.720 1.00 95.50 178 ILE A N 1
ATOM 1402 C CA . ILE A 1 178 ? 8.166 8.850 -19.414 1.00 95.50 178 ILE A CA 1
ATOM 1403 C C . ILE A 1 178 ? 8.286 8.025 -18.122 1.00 95.50 178 ILE A C 1
ATOM 1405 O O . ILE A 1 178 ? 9.040 7.050 -18.092 1.00 95.50 178 ILE A O 1
ATOM 1409 N N . GLN A 1 179 ? 7.517 8.353 -17.076 1.00 95.19 179 GLN A N 1
ATOM 1410 C CA . GLN A 1 179 ? 7.460 7.564 -15.844 1.00 95.19 179 GLN A CA 1
ATOM 1411 C C . GLN A 1 179 ? 6.949 6.146 -16.108 1.00 95.19 179 GLN A C 1
ATOM 1413 O O . GLN A 1 179 ? 7.596 5.190 -15.687 1.00 95.19 179 GLN A O 1
ATOM 1418 N N . ALA A 1 180 ? 5.866 5.981 -16.876 1.00 95.25 180 ALA A N 1
ATOM 1419 C CA . ALA A 1 180 ? 5.305 4.664 -17.180 1.00 95.25 180 ALA A CA 1
ATOM 1420 C C . ALA A 1 180 ? 6.315 3.755 -17.905 1.00 95.25 180 ALA A C 1
ATOM 1422 O O . ALA A 1 180 ? 6.523 2.606 -17.505 1.00 95.25 180 ALA A O 1
ATOM 1423 N N . LYS A 1 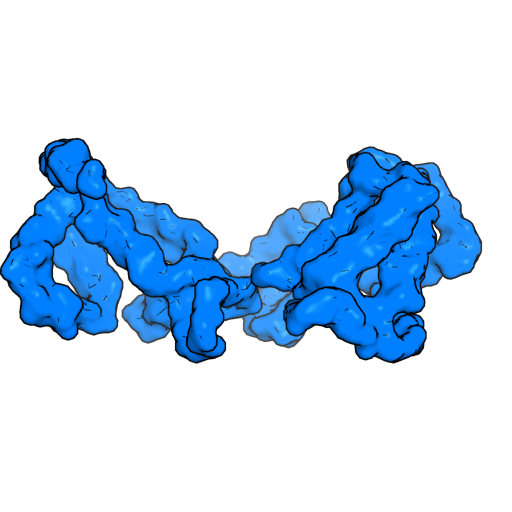181 ? 7.016 4.291 -18.916 1.00 95.12 181 LYS A N 1
ATOM 1424 C CA . LYS A 1 181 ? 8.107 3.580 -19.609 1.00 95.12 181 LYS A CA 1
ATOM 1425 C C . LYS A 1 181 ? 9.251 3.229 -18.666 1.00 95.12 181 LYS A C 1
ATOM 1427 O O . LYS A 1 181 ? 9.826 2.148 -18.778 1.00 95.12 181 LYS A O 1
ATOM 1432 N N . THR A 1 182 ? 9.596 4.132 -17.753 1.00 94.75 182 THR A N 1
ATOM 1433 C CA . THR A 1 182 ? 10.684 3.923 -16.793 1.00 94.75 182 THR A CA 1
ATOM 1434 C C . THR A 1 182 ? 10.332 2.817 -15.804 1.00 94.75 182 THR A C 1
ATOM 1436 O O . THR A 1 182 ? 11.141 1.916 -15.602 1.00 94.75 182 THR A O 1
ATOM 1439 N N . TYR A 1 183 ? 9.109 2.802 -15.266 1.00 94.62 183 TYR A N 1
ATOM 1440 C CA . TYR A 1 183 ? 8.636 1.730 -14.389 1.00 94.62 183 TYR A CA 1
ATOM 1441 C C . TYR A 1 183 ? 8.679 0.368 -15.082 1.00 94.62 183 TYR A C 1
ATOM 1443 O O . TYR A 1 183 ? 9.254 -0.573 -14.535 1.00 94.62 183 TYR A O 1
ATOM 1451 N N .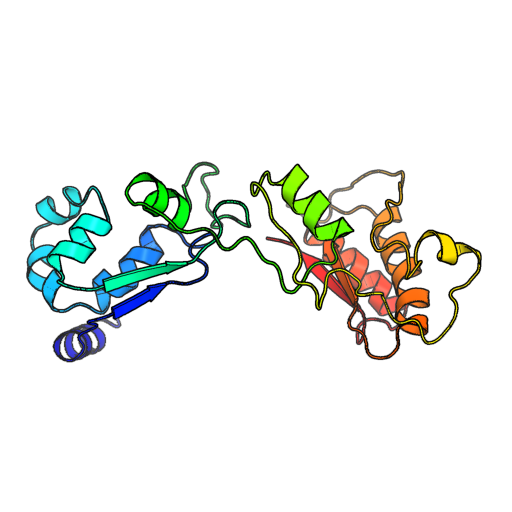 ALA A 1 184 ? 8.161 0.266 -16.310 1.00 94.31 184 ALA A N 1
ATOM 1452 C CA . ALA A 1 184 ? 8.211 -0.979 -17.074 1.00 94.31 184 ALA A CA 1
ATOM 1453 C C . ALA A 1 184 ? 9.660 -1.440 -17.335 1.00 94.31 184 ALA A C 1
ATOM 1455 O O . ALA A 1 184 ? 9.995 -2.604 -17.096 1.00 94.31 184 ALA A O 1
ATOM 1456 N N . LYS A 1 185 ? 10.551 -0.514 -17.722 1.00 93.88 185 LYS A N 1
ATOM 1457 C CA . LYS A 1 185 ? 11.983 -0.793 -17.918 1.00 93.88 185 LYS A CA 1
ATOM 1458 C C . LYS A 1 185 ? 12.689 -1.260 -16.647 1.00 93.88 185 LYS A C 1
ATOM 1460 O O . LYS A 1 185 ? 13.531 -2.141 -16.744 1.00 93.88 185 LYS A O 1
ATOM 1465 N N . LEU A 1 186 ? 12.355 -0.712 -15.477 1.00 94.25 186 LEU A N 1
ATOM 1466 C CA . LEU A 1 186 ? 12.919 -1.141 -14.188 1.00 94.25 186 LEU A CA 1
ATOM 1467 C C . LEU A 1 186 ? 12.394 -2.513 -13.748 1.00 94.25 186 LEU A C 1
ATOM 1469 O O . LEU A 1 186 ? 13.126 -3.300 -13.144 1.00 94.25 186 LEU A O 1
ATOM 1473 N N . CYS A 1 187 ? 11.142 -2.827 -14.080 1.00 94.38 187 CYS A N 1
ATOM 1474 C CA . CYS A 1 187 ? 10.533 -4.104 -13.729 1.00 94.38 187 CYS A CA 1
ATOM 1475 C C . CYS A 1 187 ? 11.192 -5.288 -14.4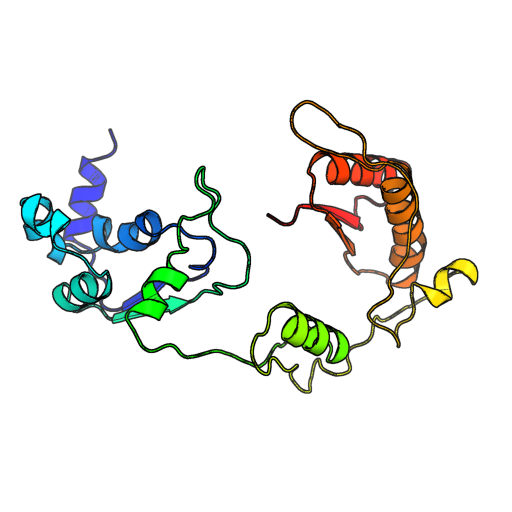43 1.00 94.38 187 CYS A C 1
ATOM 1477 O O . CYS A 1 187 ? 11.272 -6.368 -13.864 1.00 94.38 187 CYS A O 1
ATOM 1479 N N . GLN A 1 188 ? 11.704 -5.105 -15.662 1.00 91.25 188 GLN A N 1
ATOM 1480 C CA . GLN A 1 188 ? 12.359 -6.175 -16.418 1.00 91.25 188 GLN A CA 1
ATOM 1481 C C . GLN A 1 188 ? 13.603 -6.765 -15.709 1.00 91.25 188 GLN A C 1
ATOM 1483 O O . GLN A 1 188 ? 13.596 -7.967 -15.414 1.00 91.25 188 GLN A O 1
ATOM 1488 N N . PRO A 1 189 ? 14.660 -5.987 -15.385 1.00 92.38 189 PRO A N 1
ATOM 1489 C CA . PRO A 1 189 ? 15.821 -6.506 -14.666 1.00 92.38 189 PRO A CA 1
ATOM 1490 C C . PRO A 1 189 ? 15.453 -6.979 -13.255 1.00 92.38 189 PRO A C 1
ATOM 1492 O O . PRO A 1 189 ? 15.997 -7.983 -12.797 1.00 92.38 189 PRO A O 1
ATOM 1495 N N . LEU A 1 190 ? 14.495 -6.328 -12.584 1.00 93.19 190 LEU A N 1
ATOM 1496 C CA . LEU A 1 190 ? 14.031 -6.742 -11.258 1.00 93.19 190 LEU A CA 1
ATOM 1497 C C . LEU A 1 190 ? 13.335 -8.108 -11.290 1.00 93.19 190 LEU A C 1
ATOM 1499 O O . LEU A 1 190 ? 13.630 -8.975 -10.464 1.00 93.19 190 LEU A O 1
ATOM 1503 N N . ALA A 1 191 ? 12.443 -8.337 -12.255 1.00 91.94 191 ALA A N 1
ATOM 1504 C CA . ALA A 1 191 ? 11.775 -9.618 -12.444 1.00 91.94 191 ALA A CA 1
ATOM 1505 C C . ALA A 1 191 ? 12.810 -10.713 -12.718 1.00 91.94 191 ALA A C 1
ATOM 1507 O O . ALA A 1 191 ? 12.789 -11.776 -12.089 1.00 91.94 191 ALA A O 1
ATOM 1508 N N . TYR A 1 192 ? 13.762 -10.452 -13.609 1.00 90.19 192 TYR A N 1
ATOM 1509 C CA . TYR A 1 192 ? 14.805 -11.413 -13.947 1.00 90.19 192 TYR A CA 1
ATOM 1510 C C . TYR A 1 192 ? 15.714 -11.766 -12.754 1.00 90.19 192 TYR A C 1
ATOM 1512 O O . TYR A 1 192 ? 16.021 -12.943 -12.527 1.00 90.19 192 TYR A O 1
ATOM 1520 N N . ALA A 1 193 ? 16.094 -10.763 -11.958 1.00 91.56 193 ALA A N 1
ATOM 1521 C CA . ALA A 1 193 ? 16.981 -10.925 -10.812 1.00 91.56 193 ALA A CA 1
ATOM 1522 C C . ALA A 1 193 ? 16.307 -11.603 -9.608 1.00 91.56 193 ALA A C 1
ATOM 1524 O O . ALA A 1 193 ? 16.943 -12.400 -8.925 1.00 91.56 193 ALA A O 1
ATOM 1525 N N . SER A 1 194 ? 15.025 -11.340 -9.351 1.00 90.06 194 SER A N 1
ATOM 1526 C CA . SER A 1 194 ? 14.355 -11.734 -8.100 1.00 90.06 194 SER A CA 1
ATOM 1527 C C . SER A 1 194 ? 13.655 -13.098 -8.103 1.00 90.06 194 SER A C 1
ATOM 1529 O O . SER A 1 194 ? 13.138 -13.450 -7.055 1.00 90.06 194 SER A O 1
ATOM 1531 N N . ARG A 1 195 ? 13.611 -13.827 -9.239 1.00 79.50 195 ARG A N 1
ATOM 1532 C CA . ARG A 1 195 ? 12.939 -15.138 -9.498 1.00 79.50 195 ARG A CA 1
ATOM 1533 C C . ARG A 1 195 ? 11.826 -15.552 -8.505 1.00 79.50 195 ARG A C 1
ATOM 1535 O O . ARG A 1 195 ? 12.075 -15.824 -7.339 1.00 79.50 195 ARG A O 1
ATOM 1542 N N . ASN A 1 196 ? 10.600 -15.738 -9.005 1.00 78.94 196 ASN A N 1
ATOM 1543 C CA . ASN A 1 196 ? 9.411 -16.156 -8.229 1.00 78.94 196 ASN A CA 1
ATOM 1544 C C . ASN A 1 196 ? 8.868 -15.108 -7.241 1.00 78.94 196 ASN A C 1
ATOM 1546 O O . ASN A 1 196 ? 8.050 -15.427 -6.381 1.00 78.94 196 ASN A O 1
ATOM 1550 N N . ARG A 1 197 ? 9.292 -13.847 -7.362 1.00 85.44 197 ARG A N 1
ATOM 1551 C CA . ARG A 1 197 ? 8.651 -12.719 -6.681 1.00 85.44 197 ARG A CA 1
ATOM 1552 C C . ARG A 1 197 ? 7.641 -12.047 -7.599 1.00 85.44 197 ARG A C 1
ATOM 1554 O O . ARG A 1 197 ? 7.946 -11.810 -8.773 1.00 85.44 197 ARG A O 1
ATOM 1561 N N . SER A 1 198 ? 6.480 -11.741 -7.029 1.00 87.81 198 SER A N 1
ATOM 1562 C CA . SER A 1 198 ? 5.495 -10.833 -7.609 1.00 87.81 198 SER A CA 1
ATOM 1563 C C . SER A 1 198 ? 5.955 -9.401 -7.374 1.00 87.81 198 SER A C 1
ATOM 1565 O O . SER A 1 198 ? 6.329 -9.046 -6.256 1.00 87.81 198 SER A O 1
ATOM 1567 N N . ILE A 1 199 ? 5.944 -8.595 -8.429 1.00 94.06 199 ILE A N 1
ATOM 1568 C CA . ILE A 1 199 ? 6.289 -7.176 -8.378 1.00 94.06 199 ILE A CA 1
ATOM 1569 C C . ILE A 1 199 ? 4.999 -6.392 -8.576 1.00 94.06 199 ILE A C 1
ATOM 1571 O O . ILE A 1 199 ? 4.216 -6.685 -9.481 1.00 94.06 199 ILE A O 1
ATOM 1575 N N . VAL A 1 200 ? 4.780 -5.399 -7.725 1.00 95.19 200 VAL A N 1
ATOM 1576 C CA . VAL A 1 200 ? 3.633 -4.503 -7.831 1.00 95.19 200 VAL A CA 1
ATOM 1577 C C . VAL A 1 200 ? 4.151 -3.094 -8.068 1.00 95.19 200 VAL A C 1
ATOM 1579 O O . VAL A 1 200 ? 5.094 -2.659 -7.409 1.00 95.19 200 VAL A O 1
ATOM 1582 N N . VAL A 1 201 ? 3.563 -2.417 -9.050 1.00 95.75 201 VAL A N 1
ATOM 1583 C CA . VAL A 1 201 ? 3.777 -0.996 -9.313 1.00 95.75 201 VAL A CA 1
ATOM 1584 C C . VAL A 1 201 ? 2.509 -0.264 -8.899 1.00 95.75 201 VAL A C 1
ATOM 1586 O O . VAL A 1 201 ? 1.480 -0.376 -9.568 1.00 95.75 201 VAL A O 1
ATOM 1589 N N . ASP A 1 202 ? 2.594 0.475 -7.800 1.00 95.12 202 ASP A N 1
ATOM 1590 C CA . ASP A 1 202 ? 1.487 1.269 -7.278 1.00 95.12 202 ASP A CA 1
ATOM 1591 C C . ASP A 1 202 ? 1.542 2.694 -7.833 1.00 95.12 202 ASP A C 1
ATOM 1593 O O . ASP A 1 202 ? 2.602 3.321 -7.896 1.00 95.12 202 ASP A O 1
ATOM 1597 N N . THR A 1 203 ? 0.394 3.219 -8.255 1.00 94.38 203 THR A N 1
ATOM 1598 C CA . THR A 1 203 ? 0.267 4.594 -8.750 1.00 94.38 203 THR A CA 1
ATOM 1599 C C . THR A 1 203 ? -1.047 5.233 -8.311 1.00 94.38 203 THR A C 1
ATOM 1601 O O . THR A 1 203 ? -2.012 4.555 -7.980 1.00 94.38 203 THR A O 1
ATOM 1604 N N . ARG A 1 204 ? -1.110 6.565 -8.310 1.00 90.69 204 ARG A N 1
ATOM 1605 C CA . ARG A 1 204 ? -2.306 7.307 -7.897 1.00 90.69 204 ARG A CA 1
ATOM 1606 C C . ARG A 1 204 ? -3.450 7.210 -8.907 1.00 90.69 204 ARG A C 1
ATOM 1608 O O . ARG A 1 204 ? -4.612 7.182 -8.517 1.00 90.69 204 ARG A O 1
ATOM 1615 N N . TYR A 1 205 ? -3.135 7.215 -10.201 1.00 93.06 205 TYR A N 1
ATOM 1616 C CA . TYR A 1 205 ? -4.135 7.387 -11.253 1.00 93.06 205 TYR A CA 1
ATOM 1617 C C . TYR A 1 205 ? -4.387 6.088 -12.015 1.00 93.06 205 TYR A C 1
ATOM 1619 O O . TYR A 1 205 ? -3.461 5.410 -12.459 1.00 93.06 205 TYR A O 1
ATOM 1627 N N . THR A 1 206 ? -5.663 5.772 -12.235 1.00 93.25 206 THR A N 1
ATOM 1628 C CA . THR A 1 206 ? -6.089 4.603 -13.021 1.00 93.25 206 THR A CA 1
ATOM 1629 C C . THR A 1 206 ? -5.544 4.632 -14.448 1.00 93.25 206 THR A C 1
ATOM 1631 O O . THR A 1 206 ? -5.145 3.592 -14.969 1.00 93.25 206 THR A O 1
ATOM 1634 N N . GLY A 1 207 ? -5.459 5.817 -15.061 1.00 94.56 207 GLY A N 1
ATOM 1635 C CA . GLY A 1 207 ? -4.886 6.011 -16.387 1.00 94.56 207 GLY A CA 1
ATOM 1636 C C . GLY A 1 207 ? -3.396 5.677 -16.423 1.00 94.56 207 GLY A C 1
ATOM 1637 O O . GLY A 1 207 ? -2.942 4.968 -17.319 1.00 94.56 207 GLY A O 1
ATOM 1638 N N . GLN A 1 208 ? -2.647 6.084 -15.396 1.00 95.62 208 GLN A N 1
ATOM 1639 C CA . GLN A 1 208 ? -1.242 5.711 -15.256 1.00 95.62 208 GLN A CA 1
ATOM 1640 C C . GLN A 1 208 ? -1.067 4.197 -15.073 1.00 95.62 208 GLN A C 1
ATOM 1642 O O . GLN A 1 208 ? -0.202 3.607 -15.718 1.00 95.62 208 GLN A O 1
ATOM 1647 N N . ALA A 1 209 ? -1.908 3.543 -14.263 1.00 95.75 209 ALA A N 1
ATOM 1648 C CA . ALA A 1 209 ? -1.851 2.090 -14.079 1.00 95.75 209 ALA A CA 1
ATOM 1649 C C . ALA A 1 209 ? -2.088 1.342 -15.403 1.00 95.75 209 ALA A C 1
ATOM 1651 O O . ALA A 1 209 ? -1.334 0.432 -15.744 1.00 95.75 209 ALA A O 1
ATOM 1652 N N . GLN A 1 210 ? -3.083 1.771 -16.187 1.00 94.75 210 GLN A N 1
ATOM 1653 C CA . GLN A 1 210 ? -3.364 1.214 -17.514 1.00 94.75 210 GLN A CA 1
ATOM 1654 C C . GLN A 1 210 ? -2.186 1.394 -18.476 1.00 94.75 210 GLN A C 1
ATOM 1656 O O . GLN A 1 210 ? -1.815 0.452 -19.177 1.00 94.75 210 GLN A O 1
ATOM 1661 N N . LEU A 1 211 ? -1.571 2.579 -18.485 1.00 95.75 211 LEU A N 1
ATOM 1662 C CA . LEU A 1 211 ? -0.426 2.873 -19.340 1.00 95.75 211 LEU A CA 1
ATOM 1663 C C . LEU A 1 211 ? 0.806 2.032 -18.968 1.00 95.75 211 LEU A C 1
ATOM 1665 O O . LEU A 1 211 ? 1.475 1.489 -19.846 1.00 95.75 211 LEU A O 1
ATOM 1669 N N . ILE A 1 212 ? 1.080 1.850 -17.673 1.00 96.44 212 ILE A N 1
ATOM 1670 C CA . ILE A 1 212 ? 2.145 0.951 -17.202 1.00 96.44 212 ILE A CA 1
ATOM 1671 C C . ILE A 1 212 ? 1.841 -0.490 -17.623 1.00 96.44 212 ILE A C 1
ATOM 1673 O O . ILE A 1 212 ? 2.706 -1.153 -18.192 1.00 96.44 212 ILE A O 1
ATOM 1677 N N . SER A 1 213 ? 0.615 -0.971 -17.394 1.00 96.12 213 SER A N 1
ATOM 1678 C CA . SER A 1 213 ? 0.184 -2.311 -17.811 1.00 96.12 213 SER A CA 1
ATOM 1679 C C . SER A 1 213 ? 0.338 -2.535 -19.315 1.00 96.12 213 SER A C 1
ATOM 1681 O O . SER A 1 213 ? 0.755 -3.618 -19.720 1.00 96.12 213 SER A O 1
ATOM 1683 N N . HIS A 1 214 ? 0.064 -1.520 -20.140 1.00 95.94 214 HIS A N 1
ATOM 1684 C CA . HIS A 1 214 ? 0.299 -1.580 -21.581 1.00 95.94 214 HIS A CA 1
ATOM 1685 C C . HIS A 1 214 ? 1.779 -1.840 -21.903 1.00 95.94 214 HIS A C 1
ATOM 1687 O O . HIS A 1 214 ? 2.088 -2.779 -22.639 1.00 95.94 214 HIS A O 1
ATOM 1693 N N . TYR A 1 215 ? 2.703 -1.081 -21.301 1.00 96.94 215 TYR A N 1
ATOM 1694 C CA . TYR A 1 215 ? 4.143 -1.297 -21.492 1.00 96.94 215 TYR A CA 1
ATOM 1695 C C . TYR A 1 215 ? 4.629 -2.640 -20.939 1.00 96.94 215 TYR A C 1
ATOM 1697 O O . TYR A 1 215 ? 5.422 -3.319 -21.588 1.00 96.94 215 TYR A O 1
ATOM 1705 N N . LEU A 1 216 ? 4.124 -3.072 -19.782 1.00 95.88 216 LEU A N 1
ATOM 1706 C CA . LEU A 1 216 ? 4.435 -4.393 -19.231 1.00 95.88 216 LEU A CA 1
ATOM 1707 C C . LEU A 1 216 ? 3.964 -5.525 -20.158 1.00 95.88 216 LEU A C 1
ATOM 1709 O O . LEU A 1 216 ? 4.673 -6.521 -20.304 1.00 95.88 216 LEU A O 1
ATOM 1713 N N . GLY A 1 217 ? 2.809 -5.362 -20.813 1.00 95.00 217 GLY A N 1
ATOM 1714 C CA . GLY A 1 217 ? 2.286 -6.295 -21.813 1.00 95.00 217 GLY A CA 1
ATOM 1715 C C . GLY A 1 217 ? 3.188 -6.409 -23.041 1.00 95.00 217 GLY A C 1
ATOM 1716 O O . GLY A 1 217 ? 3.515 -7.517 -23.459 1.00 95.00 217 GLY A O 1
ATOM 1717 N N . GLN A 1 218 ? 3.677 -5.280 -23.563 1.00 95.06 218 GLN A N 1
ATOM 1718 C CA . GLN A 1 218 ? 4.645 -5.266 -24.670 1.00 95.06 218 GLN A CA 1
ATOM 1719 C C . GLN A 1 218 ? 5.966 -5.972 -24.318 1.00 95.06 218 GLN A C 1
ATOM 1721 O O . GLN A 1 218 ? 6.633 -6.510 -25.198 1.00 95.06 218 GLN A O 1
ATOM 1726 N N . MET A 1 219 ? 6.339 -5.984 -23.035 1.00 92.94 219 MET A N 1
ATOM 1727 C CA . MET A 1 219 ? 7.556 -6.628 -22.528 1.00 92.94 219 MET A CA 1
ATOM 1728 C C . MET A 1 219 ? 7.331 -8.067 -22.034 1.00 92.94 219 MET A C 1
ATOM 1730 O O . MET A 1 219 ? 8.278 -8.691 -21.559 1.00 92.94 219 MET A O 1
ATOM 1734 N N . VAL A 1 220 ? 6.104 -8.598 -22.137 1.00 90.62 220 VAL A N 1
ATOM 1735 C CA . VAL A 1 220 ? 5.721 -9.946 -21.670 1.00 90.62 220 VAL A CA 1
ATOM 1736 C C . VAL A 1 220 ? 6.025 -10.147 -20.173 1.00 90.62 220 VAL A C 1
ATOM 1738 O O . VAL A 1 220 ? 6.554 -11.169 -19.740 1.00 90.62 220 VAL A O 1
ATOM 1741 N N . LEU A 1 221 ? 5.719 -9.131 -19.359 1.00 89.56 221 LEU A N 1
ATOM 1742 C CA . LEU A 1 221 ? 5.958 -9.135 -17.906 1.00 89.56 221 LEU A CA 1
ATOM 1743 C C . LEU A 1 221 ? 4.683 -9.273 -17.062 1.00 89.56 221 LEU A C 1
ATOM 1745 O O . LEU A 1 221 ? 4.775 -9.335 -15.836 1.00 89.56 221 LEU A O 1
ATOM 1749 N N . THR A 1 222 ? 3.506 -9.341 -17.684 1.00 84.19 222 THR A N 1
ATOM 1750 C CA . THR A 1 222 ? 2.195 -9.306 -17.006 1.00 84.19 222 THR A CA 1
ATOM 1751 C C . THR A 1 222 ? 1.958 -10.455 -16.029 1.00 84.19 222 THR A C 1
ATOM 1753 O O . THR A 1 222 ? 1.229 -10.278 -15.059 1.00 84.19 222 THR A O 1
ATOM 1756 N N . ASP A 1 223 ? 2.614 -11.600 -16.222 1.00 86.19 223 ASP A N 1
ATOM 1757 C CA . ASP A 1 223 ? 2.488 -12.757 -15.321 1.00 86.19 223 ASP A CA 1
ATOM 1758 C C . ASP A 1 223 ? 3.255 -12.572 -14.002 1.00 86.19 223 ASP A C 1
ATOM 1760 O O . ASP A 1 223 ? 3.077 -13.328 -13.048 1.00 86.19 223 ASP A O 1
ATOM 1764 N N . ARG A 1 224 ? 4.152 -11.581 -13.943 1.00 87.88 224 ARG A N 1
ATOM 1765 C CA . ARG A 1 224 ? 5.062 -11.354 -12.808 1.00 87.88 224 ARG A CA 1
ATOM 1766 C C . ARG A 1 224 ? 4.950 -9.965 -12.206 1.00 87.88 224 ARG A C 1
ATOM 1768 O O . ARG A 1 224 ? 5.362 -9.764 -11.062 1.00 87.88 224 ARG A O 1
ATOM 1775 N N . VAL A 1 225 ? 4.447 -9.018 -12.986 1.00 93.50 225 VAL A N 1
ATOM 1776 C CA . VAL A 1 225 ? 4.393 -7.606 -12.646 1.00 93.50 225 VAL A CA 1
ATOM 1777 C C . VAL A 1 225 ? 2.979 -7.104 -12.871 1.00 93.50 225 VAL A C 1
ATOM 1779 O O . VAL A 1 225 ? 2.444 -7.219 -13.974 1.00 93.50 225 VAL A O 1
ATOM 1782 N N . ARG A 1 226 ? 2.389 -6.506 -11.837 1.00 94.75 226 ARG A N 1
ATOM 1783 C CA . ARG A 1 226 ? 1.072 -5.874 -11.917 1.00 94.75 226 ARG A CA 1
ATOM 1784 C C . ARG A 1 226 ? 1.183 -4.392 -11.595 1.00 94.75 226 ARG A C 1
ATOM 1786 O O . ARG A 1 226 ? 1.796 -4.030 -10.598 1.00 94.75 226 ARG A O 1
ATOM 1793 N N . ALA A 1 227 ? 0.545 -3.555 -12.407 1.00 95.00 227 ALA A N 1
ATOM 1794 C CA . ALA A 1 227 ? 0.277 -2.170 -12.046 1.00 95.00 227 ALA A CA 1
ATOM 1795 C C . ALA A 1 227 ? -1.107 -2.065 -11.394 1.00 95.00 227 ALA A C 1
ATOM 1797 O O . ALA A 1 227 ? -2.063 -2.699 -11.854 1.00 95.00 227 ALA A O 1
ATOM 1798 N N . THR A 1 228 ? -1.220 -1.300 -10.315 1.00 94.44 228 THR A N 1
ATOM 1799 C CA . THR A 1 228 ? -2.489 -1.071 -9.617 1.00 94.44 228 THR A CA 1
ATOM 1800 C C . THR A 1 228 ? -2.536 0.333 -9.030 1.00 94.44 228 THR A C 1
ATOM 1802 O O . THR A 1 228 ? -1.537 1.052 -9.013 1.00 94.44 228 THR A O 1
ATOM 1805 N N . THR A 1 229 ? -3.720 0.739 -8.585 1.00 89.19 229 THR A N 1
ATOM 1806 C CA . THR A 1 229 ? -3.907 1.989 -7.857 1.00 89.19 229 THR A CA 1
ATOM 1807 C C . THR A 1 229 ? -3.992 1.751 -6.362 1.00 89.19 229 THR A C 1
ATOM 1809 O O . THR A 1 229 ? -4.600 0.769 -5.935 1.00 89.19 229 THR A O 1
ATOM 1812 N N . THR A 1 230 ? -3.449 2.675 -5.577 1.00 68.94 230 THR A N 1
ATOM 1813 C CA . THR A 1 230 ? -3.776 2.792 -4.152 1.00 68.94 230 THR A CA 1
ATOM 1814 C C . THR A 1 230 ? -4.989 3.706 -4.018 1.00 68.94 230 THR A C 1
ATOM 1816 O O . THR A 1 230 ? -4.883 4.904 -4.287 1.00 68.94 230 THR A O 1
ATOM 1819 N N . THR A 1 231 ? -6.141 3.125 -3.685 1.00 51.62 231 THR A N 1
ATOM 1820 C CA . THR A 1 231 ? -7.354 3.849 -3.263 1.00 51.62 231 THR A CA 1
ATOM 1821 C C . THR A 1 231 ? -7.366 4.048 -1.763 1.00 51.62 231 THR A C 1
ATOM 1823 O O . THR A 1 231 ? -7.012 3.080 -1.051 1.00 51.62 231 THR A O 1
#

pLDDT: mean 81.44, std 16.88, range [32.03, 97.69]